Protein AF-A0A2K9K3Z4-F1 (afdb_monomer_lite)

Secondary structure (DSSP, 8-state):
---HHHHHHHHHHHHHHHHHHH-TTTHHHHHH--THHHHHHHHHHHHHHHHHHHHHHHHHHHH-SSS-TTHHHHHHHHHHH-TT----HHHHHHHHHHHHHHHHHHHHHHHHHHHHHHHH---HHHHHHHHHHHHTTSTTSPTTHHHHHHHHHHT--EEEEETTSEEEEEEEEEE-SSTTEEEEEEEEEEEE-TTT--EEEEEE-HHHHHHHHHHHHHHHHHHHHHHHHHTTT-TTSSTTTTTTS-----GGGGPEEEEGGGEEEEEE--STTHHHHHTT---HHHHHHHHHHHHHHHHHHHTT--

Structure (mmCIF, N/CA/C/O backbone):
data_AF-A0A2K9K3Z4-F1
#
_entry.id   AF-A0A2K9K3Z4-F1
#
loop_
_atom_site.group_PDB
_atom_site.id
_atom_site.type_symbol
_atom_site.label_atom_id
_atom_site.label_alt_id
_atom_site.label_comp_id
_atom_site.label_asym_id
_atom_site.label_entity_id
_atom_site.label_seq_id
_atom_site.pdbx_PDB_ins_code
_atom_site.Cartn_x
_atom_site.Cartn_y
_atom_site.Cartn_z
_atom_site.occupancy
_atom_site.B_iso_or_equiv
_atom_site.auth_seq_id
_atom_site.auth_comp_id
_atom_site.auth_asym_id
_atom_site.auth_atom_id
_atom_site.pdbx_PDB_model_num
ATOM 1 N N . MET A 1 1 ? 8.196 27.787 -26.679 1.00 73.56 1 MET A N 1
ATOM 2 C CA . MET A 1 1 ? 9.176 26.779 -27.145 1.00 73.56 1 MET A CA 1
ATOM 3 C C . MET A 1 1 ? 9.538 25.880 -25.976 1.00 73.56 1 MET A C 1
ATOM 5 O O . MET A 1 1 ? 10.090 26.376 -25.000 1.00 73.56 1 MET A O 1
ATOM 9 N N . ILE A 1 2 ? 9.187 24.595 -26.032 1.00 76.81 2 ILE A N 1
ATOM 10 C CA . ILE A 1 2 ? 9.607 23.622 -25.013 1.00 76.81 2 ILE A CA 1
ATOM 11 C C . ILE A 1 2 ? 11.101 23.362 -25.229 1.00 76.81 2 ILE A C 1
ATOM 13 O O . ILE A 1 2 ? 11.516 23.047 -26.343 1.00 76.81 2 ILE A O 1
ATOM 17 N N . LYS A 1 3 ? 11.925 23.548 -24.192 1.00 86.50 3 LYS A N 1
ATOM 18 C CA . LYS A 1 3 ? 13.362 23.262 -24.289 1.00 86.50 3 LYS A CA 1
ATOM 19 C C . LYS A 1 3 ? 13.564 21.741 -24.396 1.00 86.50 3 LYS A C 1
ATOM 21 O O . LYS A 1 3 ? 12.943 21.023 -23.613 1.00 86.50 3 LYS A O 1
ATOM 26 N N . PRO A 1 4 ? 14.451 21.238 -25.275 1.00 82.56 4 PRO A N 1
ATOM 27 C CA . PRO A 1 4 ? 14.721 19.799 -25.409 1.00 82.56 4 PRO A CA 1
ATOM 28 C C . PRO A 1 4 ? 15.103 19.114 -24.088 1.00 82.56 4 PRO A C 1
ATOM 30 O O . PRO A 1 4 ? 14.777 17.954 -23.862 1.00 82.56 4 PRO A O 1
ATOM 33 N N . THR A 1 5 ? 15.729 19.859 -23.175 1.00 88.25 5 THR A N 1
ATOM 34 C CA . THR A 1 5 ? 16.073 19.387 -21.830 1.00 88.25 5 THR A CA 1
ATOM 35 C C . THR A 1 5 ? 14.850 19.010 -20.994 1.00 88.25 5 THR A C 1
ATOM 37 O O . THR A 1 5 ? 14.914 18.054 -20.232 1.00 88.25 5 THR A O 1
ATOM 40 N N . ILE A 1 6 ? 13.721 19.707 -21.160 1.00 91.12 6 ILE A N 1
ATOM 41 C CA . ILE A 1 6 ? 12.476 19.414 -20.434 1.00 91.12 6 ILE A CA 1
ATOM 42 C C . ILE A 1 6 ? 11.909 18.064 -20.883 1.00 91.12 6 ILE A C 1
ATOM 44 O O . ILE A 1 6 ? 11.468 17.281 -20.047 1.00 91.12 6 ILE A O 1
ATOM 48 N N . LEU A 1 7 ? 11.969 17.764 -22.185 1.00 89.94 7 LEU A N 1
ATOM 49 C CA . LEU A 1 7 ? 11.515 16.479 -22.725 1.00 89.94 7 LEU A CA 1
A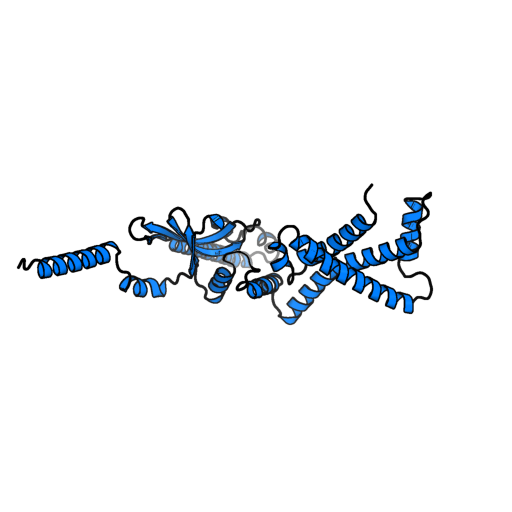TOM 50 C C . LEU A 1 7 ? 12.374 15.318 -22.219 1.00 89.94 7 LEU A C 1
ATOM 52 O O . LEU A 1 7 ? 11.833 14.275 -21.865 1.00 89.94 7 LEU A O 1
ATOM 56 N N . LEU A 1 8 ? 13.694 15.513 -22.129 1.00 91.19 8 LEU A N 1
ATOM 57 C CA . LEU A 1 8 ? 14.599 14.514 -21.560 1.00 91.19 8 LEU A CA 1
ATOM 58 C C . LEU A 1 8 ? 14.267 14.236 -20.090 1.00 91.19 8 LEU A C 1
ATOM 60 O O . LEU A 1 8 ? 14.134 13.081 -19.702 1.00 91.19 8 LEU A O 1
ATOM 64 N N . VAL A 1 9 ? 14.107 15.287 -19.281 1.00 94.19 9 VAL A N 1
ATOM 65 C CA . VAL A 1 9 ? 13.753 15.140 -17.863 1.00 94.19 9 VAL A CA 1
ATOM 66 C C . VAL A 1 9 ? 12.417 14.411 -17.722 1.00 94.19 9 VAL A C 1
ATOM 68 O O . VAL A 1 9 ? 12.323 13.466 -16.949 1.00 94.19 9 VAL A O 1
ATOM 71 N N . LEU A 1 10 ? 11.408 14.787 -18.514 1.00 94.69 10 LEU A N 1
ATOM 72 C CA . LEU A 1 10 ? 10.103 14.128 -18.504 1.00 94.69 10 LEU A CA 1
ATOM 73 C C . LEU A 1 10 ? 10.211 12.638 -18.855 1.00 94.69 10 LEU A C 1
ATOM 75 O O . LEU A 1 10 ? 9.617 11.810 -18.172 1.00 94.69 10 LEU A O 1
ATOM 79 N N . LEU A 1 11 ? 10.989 12.291 -19.882 1.00 95.56 11 LEU A N 1
ATOM 80 C CA . LEU A 1 11 ? 11.218 10.910 -20.305 1.00 95.56 11 LEU A CA 1
ATOM 81 C C . LEU A 1 11 ? 11.854 10.072 -19.189 1.00 95.56 11 LEU A C 1
ATOM 83 O O . LEU A 1 11 ? 11.364 8.986 -18.880 1.00 95.56 11 LEU A O 1
ATOM 87 N N . VAL A 1 12 ? 12.904 10.597 -18.551 1.00 97.06 12 VAL A N 1
ATOM 88 C CA . VAL A 1 12 ? 13.566 9.955 -17.405 1.00 97.06 12 VAL A CA 1
ATOM 89 C C . VAL A 1 12 ? 12.562 9.736 -16.272 1.00 97.06 12 VAL A C 1
ATOM 91 O O . VAL A 1 12 ? 12.449 8.626 -15.751 1.00 97.06 12 VAL A O 1
ATOM 94 N N . THR A 1 13 ? 11.780 10.760 -15.932 1.00 96.75 13 THR A N 1
ATOM 95 C CA . THR A 1 13 ? 10.757 10.671 -14.887 1.00 96.75 13 THR A CA 1
ATOM 96 C C . THR A 1 13 ? 9.686 9.632 -15.222 1.00 96.75 13 THR A C 1
ATOM 98 O O . THR A 1 13 ? 9.326 8.856 -14.344 1.00 96.75 13 THR A O 1
ATOM 101 N N . ILE A 1 14 ? 9.204 9.549 -16.468 1.00 96.81 14 ILE A N 1
ATOM 102 C CA . ILE A 1 14 ? 8.209 8.542 -16.884 1.00 96.81 14 ILE A CA 1
ATOM 103 C C . ILE A 1 14 ? 8.761 7.125 -16.696 1.00 96.81 14 ILE A C 1
ATOM 105 O O . ILE A 1 14 ? 8.079 6.271 -16.129 1.00 96.81 14 ILE A O 1
ATOM 109 N N . ILE A 1 15 ? 10.002 6.873 -17.124 1.00 97.81 15 ILE A N 1
ATOM 110 C CA . ILE A 1 15 ? 10.638 5.554 -16.997 1.00 97.81 15 ILE A CA 1
ATOM 111 C C . ILE A 1 15 ? 10.707 5.127 -15.527 1.00 97.81 15 ILE A C 1
ATOM 113 O O . ILE A 1 15 ? 10.324 4.003 -15.191 1.00 97.81 15 ILE A O 1
ATOM 117 N N . GLY A 1 16 ? 11.157 6.020 -14.644 1.00 97.25 16 GLY A N 1
ATOM 118 C CA . GLY A 1 16 ? 11.234 5.719 -13.218 1.00 97.25 16 GLY A CA 1
ATOM 119 C C . GLY A 1 16 ? 9.869 5.636 -12.538 1.00 97.25 16 GLY A C 1
ATOM 120 O O . GLY A 1 16 ? 9.681 4.774 -11.686 1.00 97.25 16 GLY A O 1
ATOM 121 N N . TYR A 1 17 ? 8.891 6.443 -12.955 1.00 96.50 17 TYR A N 1
ATOM 122 C CA . TYR A 1 17 ? 7.510 6.359 -12.471 1.00 96.50 17 TYR A CA 1
ATOM 123 C C . TYR A 1 17 ? 6.916 4.968 -12.736 1.00 96.50 17 TYR A C 1
ATOM 125 O O . TYR A 1 17 ? 6.372 4.341 -11.825 1.00 96.50 17 TYR A O 1
ATOM 133 N N . VAL A 1 18 ? 7.082 4.447 -13.961 1.00 96.31 18 VAL A N 1
ATOM 134 C CA . VAL A 1 18 ? 6.622 3.099 -14.347 1.00 96.31 18 VAL A CA 1
ATOM 135 C C . VAL A 1 18 ? 7.253 2.022 -13.463 1.00 96.31 18 VAL A C 1
ATOM 137 O O . VAL A 1 18 ? 6.560 1.092 -13.048 1.00 96.31 18 VAL A O 1
ATOM 140 N N . PHE A 1 19 ? 8.538 2.152 -13.129 1.00 97.00 19 PHE A N 1
ATOM 141 C CA . PHE A 1 19 ? 9.191 1.237 -12.195 1.00 97.00 19 PHE A CA 1
ATOM 142 C C . PHE A 1 19 ? 8.616 1.352 -10.778 1.00 97.00 19 PHE A C 1
ATOM 144 O O . PHE A 1 19 ? 8.236 0.341 -10.185 1.00 97.00 19 PHE A O 1
ATOM 151 N N . CYS A 1 20 ? 8.537 2.571 -10.239 1.00 94.25 20 CYS A N 1
ATOM 152 C CA . CYS A 1 20 ? 8.118 2.830 -8.863 1.00 94.25 20 CYS A CA 1
ATOM 153 C C . CYS A 1 20 ? 6.699 2.339 -8.571 1.00 94.25 20 CYS A C 1
ATOM 155 O O . CYS A 1 20 ? 6.462 1.761 -7.514 1.00 94.25 20 CYS A O 1
ATOM 157 N N . ILE A 1 21 ? 5.764 2.513 -9.507 1.00 91.00 21 ILE A N 1
ATOM 158 C CA . ILE A 1 21 ? 4.384 2.056 -9.309 1.00 91.00 21 ILE A CA 1
ATOM 159 C C . ILE A 1 21 ? 4.256 0.527 -9.390 1.00 91.00 21 ILE A C 1
ATOM 161 O O . ILE A 1 21 ? 3.378 -0.050 -8.755 1.00 91.00 21 ILE A O 1
ATOM 165 N N . ARG A 1 22 ? 5.135 -0.154 -10.135 1.00 90.75 22 ARG A N 1
ATOM 166 C CA . ARG A 1 22 ? 5.055 -1.608 -10.366 1.00 90.75 22 ARG A CA 1
ATOM 167 C C . ARG A 1 22 ? 5.868 -2.440 -9.390 1.00 90.75 22 ARG A C 1
ATOM 169 O O . ARG A 1 22 ? 5.519 -3.591 -9.126 1.00 90.75 22 ARG A O 1
ATOM 176 N N . CYS A 1 23 ? 6.978 -1.905 -8.899 1.00 91.31 23 CYS A N 1
ATOM 177 C CA . CYS A 1 23 ? 7.868 -2.627 -8.007 1.00 91.31 23 CYS A CA 1
ATOM 178 C C . CYS A 1 23 ? 7.296 -2.648 -6.587 1.00 91.31 23 CYS A C 1
ATOM 180 O O . CYS A 1 23 ? 7.144 -1.613 -5.949 1.00 91.31 23 CYS A O 1
ATOM 182 N N . HIS A 1 24 ? 7.026 -3.847 -6.067 1.00 87.06 24 HIS A N 1
ATOM 183 C CA . HIS A 1 24 ? 6.449 -4.055 -4.733 1.00 87.06 24 HIS A CA 1
ATOM 184 C C . HIS A 1 24 ? 7.270 -3.458 -3.579 1.00 87.06 24 HIS A C 1
ATOM 186 O O . HIS A 1 24 ? 6.714 -3.187 -2.523 1.00 87.06 24 HIS A O 1
ATOM 192 N N . LEU A 1 25 ? 8.576 -3.250 -3.766 1.00 87.81 25 LEU A N 1
ATOM 193 C CA . LEU A 1 25 ? 9.459 -2.695 -2.736 1.00 87.81 25 LEU A CA 1
ATOM 194 C C . LEU A 1 25 ? 9.381 -1.168 -2.653 1.00 87.81 25 LEU A C 1
ATOM 196 O O . LEU A 1 25 ? 9.521 -0.599 -1.573 1.00 87.81 25 LEU A O 1
ATOM 200 N N . THR A 1 26 ? 9.202 -0.501 -3.792 1.00 88.62 26 THR A N 1
ATOM 201 C CA . THR A 1 26 ? 9.190 0.966 -3.874 1.00 88.62 26 THR A CA 1
ATOM 202 C C . THR A 1 26 ? 7.777 1.527 -3.876 1.00 88.62 26 THR A C 1
ATOM 204 O O . THR A 1 26 ? 7.581 2.627 -3.365 1.00 88.62 26 THR A O 1
ATOM 207 N N . ASN A 1 27 ? 6.796 0.763 -4.365 1.00 87.50 27 ASN A N 1
ATOM 208 C CA . ASN A 1 27 ? 5.391 1.151 -4.427 1.00 87.50 27 ASN A CA 1
ATOM 209 C C . ASN A 1 27 ? 4.843 1.679 -3.085 1.00 87.50 27 ASN A C 1
ATOM 211 O O . ASN A 1 27 ? 4.283 2.773 -3.106 1.00 87.50 27 ASN A O 1
ATOM 215 N N . PRO A 1 28 ? 5.063 1.022 -1.925 1.00 81.81 28 PRO A N 1
ATOM 216 C CA . PRO A 1 28 ? 4.492 1.491 -0.663 1.00 81.81 28 PRO A CA 1
ATOM 217 C C . PRO A 1 28 ? 4.920 2.921 -0.301 1.00 81.81 28 PRO A C 1
ATOM 219 O O . PRO A 1 28 ? 4.086 3.770 0.001 1.00 81.81 28 PRO A O 1
ATOM 222 N N . LYS A 1 29 ? 6.220 3.224 -0.431 1.00 83.81 29 LYS A N 1
ATOM 223 C CA . LYS A 1 29 ? 6.757 4.574 -0.192 1.00 83.81 29 LYS A CA 1
ATOM 224 C C . LYS A 1 29 ? 6.348 5.561 -1.284 1.00 83.81 29 LYS A C 1
ATOM 226 O O . LYS A 1 29 ? 6.172 6.748 -1.027 1.00 83.81 29 LYS A O 1
ATOM 231 N N . PHE A 1 30 ? 6.229 5.080 -2.519 1.00 86.69 30 PHE A N 1
ATOM 232 C CA . PHE A 1 30 ? 5.897 5.907 -3.669 1.00 86.69 30 PHE A CA 1
ATOM 233 C C . PHE A 1 30 ? 4.448 6.399 -3.634 1.00 86.69 30 PHE A C 1
ATOM 235 O O . PHE A 1 30 ? 4.213 7.575 -3.894 1.00 86.69 30 PHE A O 1
ATOM 242 N N . CYS A 1 31 ? 3.501 5.543 -3.244 1.00 80.75 31 CYS A N 1
ATOM 243 C CA . CYS A 1 31 ? 2.082 5.889 -3.132 1.00 80.75 31 CYS A CA 1
ATOM 244 C C . CYS A 1 31 ? 1.800 6.968 -2.075 1.00 80.75 31 CYS A C 1
ATOM 246 O O . CYS A 1 31 ? 0.842 7.714 -2.234 1.00 80.75 31 CYS A O 1
ATOM 248 N N . LYS A 1 32 ? 2.631 7.066 -1.026 1.00 78.94 32 LYS A N 1
ATOM 249 C CA . LYS A 1 32 ? 2.540 8.123 -0.004 1.00 78.94 32 LYS A CA 1
ATOM 250 C C . LYS A 1 32 ? 3.229 9.428 -0.418 1.00 78.94 32 LYS A C 1
ATOM 252 O O . LYS A 1 32 ? 2.984 10.475 0.167 1.00 78.94 32 LYS A O 1
ATOM 257 N N . SER A 1 33 ? 4.154 9.376 -1.376 1.00 85.12 33 SER A N 1
ATOM 258 C CA . SER A 1 33 ? 4.919 10.565 -1.752 1.00 85.12 33 SER A CA 1
ATOM 259 C C . SER A 1 33 ? 4.047 11.578 -2.492 1.00 85.12 33 SER A C 1
ATOM 261 O O . SER A 1 33 ? 3.361 11.211 -3.444 1.00 85.12 33 SER A O 1
ATOM 263 N N . ASP A 1 34 ? 4.154 12.851 -2.105 1.00 84.50 34 ASP A N 1
ATOM 264 C CA . ASP A 1 34 ? 3.387 13.940 -2.706 1.00 84.50 34 ASP A CA 1
ATOM 265 C C . ASP A 1 34 ? 4.240 14.858 -3.592 1.00 84.50 34 ASP A C 1
ATOM 267 O O . ASP A 1 34 ? 5.386 15.214 -3.279 1.00 84.50 34 ASP A O 1
ATOM 271 N N . GLY A 1 35 ? 3.636 15.288 -4.705 1.00 87.12 35 GLY A N 1
ATOM 272 C CA . GLY A 1 35 ? 4.124 16.355 -5.577 1.00 87.12 35 GLY A CA 1
ATOM 273 C C . GLY A 1 35 ? 5.586 16.199 -6.006 1.00 87.12 35 GLY A C 1
ATOM 274 O O . GLY A 1 35 ? 5.937 15.359 -6.839 1.00 87.12 35 GLY A O 1
ATOM 275 N N . TYR A 1 36 ? 6.451 17.061 -5.463 1.00 89.62 36 TYR A N 1
ATOM 276 C CA . TYR A 1 36 ? 7.867 17.123 -5.834 1.00 89.62 36 TYR A CA 1
ATOM 277 C C . TYR A 1 36 ? 8.660 15.881 -5.405 1.00 89.62 36 TYR A C 1
ATOM 279 O O . TYR A 1 36 ? 9.565 15.461 -6.128 1.00 89.62 36 TYR A O 1
ATOM 287 N N . HIS A 1 37 ? 8.312 15.249 -4.280 1.00 90.25 37 HIS A N 1
ATOM 288 C CA . HIS A 1 37 ? 9.003 14.040 -3.822 1.00 90.25 37 HIS A CA 1
ATOM 289 C C . HIS A 1 37 ? 8.762 12.864 -4.772 1.00 90.25 37 HIS A C 1
ATOM 291 O O . HIS A 1 37 ? 9.705 12.154 -5.124 1.00 90.25 37 HIS A O 1
ATOM 297 N N . THR A 1 38 ? 7.530 12.706 -5.261 1.00 92.38 38 THR A N 1
ATOM 298 C CA . THR A 1 38 ? 7.162 11.707 -6.276 1.00 92.38 38 THR A CA 1
ATOM 299 C C . THR A 1 38 ? 7.954 11.918 -7.562 1.00 92.38 38 THR A C 1
ATOM 301 O O . THR A 1 38 ? 8.504 10.971 -8.134 1.00 92.38 38 THR A O 1
ATOM 304 N N . PHE A 1 39 ? 8.051 13.177 -8.000 1.00 94.69 39 PHE A N 1
ATOM 305 C CA . PHE A 1 39 ? 8.794 13.560 -9.194 1.00 94.69 39 PHE A CA 1
ATOM 306 C C . PHE A 1 39 ? 10.291 13.260 -9.057 1.00 94.69 39 PHE A C 1
ATOM 308 O O . PHE A 1 39 ? 10.864 12.618 -9.937 1.00 94.69 39 PHE A O 1
ATOM 315 N N . LEU A 1 40 ? 10.917 13.660 -7.945 1.00 94.94 40 LEU A N 1
ATOM 316 C CA . LEU A 1 40 ? 12.333 13.394 -7.688 1.00 94.94 40 LEU A CA 1
ATOM 317 C C . LEU A 1 40 ? 12.640 11.903 -7.578 1.00 94.94 40 LEU A C 1
ATOM 319 O O . LEU A 1 40 ? 13.588 11.434 -8.202 1.00 94.94 40 LEU A O 1
ATOM 323 N N . ASN A 1 41 ? 11.840 11.147 -6.824 1.00 94.31 41 ASN A N 1
ATOM 324 C CA . ASN A 1 41 ? 12.040 9.707 -6.680 1.00 94.31 41 ASN A CA 1
ATOM 325 C C . ASN A 1 41 ? 11.928 9.000 -8.036 1.00 94.31 41 ASN A C 1
ATOM 327 O O . ASN A 1 41 ? 12.764 8.160 -8.367 1.00 94.31 41 ASN A O 1
ATOM 331 N N . SER A 1 42 ? 10.944 9.386 -8.853 1.00 96.75 42 SER A N 1
ATOM 332 C CA . SER A 1 42 ? 10.813 8.887 -10.225 1.00 96.75 42 SER A CA 1
ATOM 333 C C . SER A 1 42 ? 12.031 9.253 -11.074 1.00 96.75 42 SER A C 1
ATOM 335 O O . SER A 1 42 ? 12.564 8.403 -11.778 1.00 96.75 42 SER A O 1
ATOM 337 N N . ALA A 1 43 ? 12.529 10.488 -10.985 1.00 96.69 43 ALA A N 1
ATOM 338 C CA . ALA A 1 43 ? 13.707 10.915 -11.735 1.00 96.69 43 ALA A CA 1
ATOM 339 C C . ALA A 1 43 ? 14.976 10.142 -11.330 1.00 96.69 43 ALA A C 1
ATOM 341 O O . ALA A 1 43 ? 15.746 9.747 -12.204 1.00 96.69 43 ALA A O 1
ATOM 342 N N . VAL A 1 44 ? 15.177 9.871 -10.034 1.00 96.94 44 VAL A N 1
ATOM 343 C CA . VAL A 1 44 ? 16.319 9.085 -9.531 1.00 96.94 44 VAL A CA 1
ATOM 344 C C . VAL A 1 44 ? 16.287 7.665 -10.089 1.00 96.94 44 VAL A C 1
ATOM 346 O O . VAL A 1 44 ? 17.273 7.217 -10.675 1.00 96.94 44 VAL A O 1
ATOM 349 N N . TRP A 1 45 ? 15.154 6.966 -9.971 1.00 97.38 45 TRP A N 1
ATOM 350 C CA . TRP A 1 45 ? 15.025 5.616 -10.524 1.00 97.38 45 TRP A CA 1
ATOM 351 C C . TRP A 1 45 ? 15.162 5.612 -12.046 1.00 97.38 45 TRP A C 1
ATOM 353 O O . TRP A 1 45 ? 15.886 4.784 -12.591 1.00 97.38 45 TRP A O 1
ATOM 363 N N . GLY A 1 46 ? 14.549 6.575 -12.735 1.00 97.50 46 GLY A N 1
ATOM 364 C CA . GLY A 1 46 ? 14.692 6.740 -14.178 1.00 97.50 46 GLY A CA 1
ATOM 365 C C . GLY A 1 46 ? 16.146 6.924 -14.611 1.00 97.50 46 GLY A C 1
ATOM 366 O O . GLY A 1 46 ? 16.587 6.294 -15.570 1.00 97.50 46 GLY A O 1
ATOM 367 N N . ALA A 1 47 ? 16.913 7.739 -13.883 1.00 97.56 47 ALA A N 1
ATOM 368 C CA . ALA A 1 47 ? 18.329 7.956 -14.158 1.00 97.56 47 ALA A CA 1
ATOM 369 C C . ALA A 1 47 ? 19.144 6.668 -13.975 1.00 97.56 47 ALA A C 1
ATOM 371 O O . ALA A 1 47 ? 19.976 6.353 -14.825 1.00 97.56 47 ALA A O 1
ATOM 372 N N . ILE A 1 48 ? 18.859 5.887 -12.925 1.00 97.75 48 ILE A N 1
ATOM 373 C CA . ILE A 1 48 ? 19.472 4.568 -12.715 1.00 97.75 48 ILE A CA 1
ATOM 374 C C . ILE A 1 48 ? 19.197 3.660 -13.920 1.00 97.75 48 ILE A C 1
ATOM 376 O O . ILE A 1 48 ? 20.138 3.102 -14.479 1.00 97.75 48 ILE A O 1
ATOM 380 N N . PHE A 1 49 ? 17.947 3.572 -14.385 1.00 97.62 49 PHE A N 1
ATOM 381 C CA . PHE A 1 49 ? 17.597 2.761 -15.557 1.00 97.62 49 PHE A CA 1
ATOM 382 C C . PHE A 1 49 ? 18.281 3.228 -16.844 1.00 97.62 49 PHE A C 1
ATOM 384 O O . PHE A 1 49 ? 18.736 2.390 -17.619 1.00 97.62 49 PHE A O 1
ATOM 391 N N . MET A 1 50 ? 18.399 4.537 -17.071 1.00 97.12 50 MET A N 1
ATOM 392 C CA . MET A 1 50 ? 19.116 5.083 -18.230 1.00 97.12 50 MET A CA 1
ATOM 393 C C . MET A 1 50 ? 20.606 4.726 -18.197 1.00 97.12 50 MET A C 1
ATOM 395 O O . MET A 1 50 ? 21.175 4.345 -19.222 1.00 97.12 50 MET A O 1
ATOM 399 N N . ILE A 1 51 ? 21.238 4.801 -17.022 1.00 96.88 51 ILE A N 1
ATOM 400 C CA . ILE A 1 51 ? 22.638 4.399 -16.833 1.00 96.88 51 ILE A CA 1
ATOM 401 C C . ILE A 1 51 ? 22.786 2.892 -17.070 1.00 96.88 51 ILE A C 1
ATOM 403 O O . ILE A 1 51 ? 23.645 2.480 -17.848 1.00 96.88 51 ILE A O 1
ATOM 407 N N . SER A 1 52 ? 21.923 2.064 -16.475 1.00 96.62 52 SER A N 1
ATOM 408 C CA . SER A 1 52 ? 21.939 0.611 -16.678 1.00 96.62 52 SER A CA 1
ATOM 409 C C . SER A 1 52 ? 21.726 0.227 -18.144 1.00 96.62 52 SER A C 1
ATOM 411 O O . SER A 1 52 ? 22.464 -0.606 -18.662 1.00 96.62 52 SER A O 1
ATOM 413 N N . ALA A 1 53 ? 20.779 0.862 -18.837 1.00 95.62 53 ALA A N 1
ATOM 414 C CA . ALA A 1 53 ? 20.540 0.647 -20.263 1.00 95.62 53 ALA A CA 1
ATOM 415 C C . ALA A 1 53 ? 21.756 1.045 -21.111 1.00 95.62 53 ALA A C 1
ATOM 417 O O . ALA A 1 53 ? 22.120 0.317 -22.030 1.00 95.62 53 ALA A O 1
ATOM 418 N N . THR A 1 54 ? 22.423 2.153 -20.771 1.00 93.50 54 THR A N 1
ATOM 419 C CA . THR A 1 54 ? 23.660 2.586 -21.442 1.00 93.50 54 THR A CA 1
ATOM 420 C C . THR A 1 54 ? 24.767 1.546 -21.281 1.00 93.50 54 THR A C 1
ATOM 422 O O . THR A 1 54 ? 25.418 1.195 -22.259 1.00 93.50 54 THR A O 1
ATOM 425 N N . ILE A 1 55 ? 24.950 1.011 -20.071 1.00 93.94 55 ILE A N 1
ATOM 426 C CA . ILE A 1 55 ? 25.942 -0.036 -19.791 1.00 93.94 55 ILE A CA 1
ATOM 427 C C . ILE A 1 55 ? 25.619 -1.311 -20.580 1.00 93.94 55 ILE A C 1
ATOM 429 O O . ILE A 1 55 ? 26.504 -1.874 -21.217 1.00 93.94 55 ILE A O 1
ATOM 433 N N . ILE A 1 56 ? 24.356 -1.748 -20.580 1.00 92.25 56 ILE A N 1
ATOM 434 C CA . ILE A 1 56 ? 23.913 -2.941 -21.317 1.00 92.25 56 ILE A CA 1
ATOM 435 C C . ILE A 1 56 ? 24.176 -2.779 -22.815 1.00 92.25 56 ILE A C 1
ATOM 437 O O . ILE A 1 56 ? 24.757 -3.668 -23.428 1.00 92.25 56 ILE A O 1
ATOM 441 N N . LEU A 1 57 ? 23.786 -1.644 -23.397 1.00 89.88 57 LEU A N 1
ATOM 442 C CA . LEU A 1 57 ? 24.007 -1.371 -24.816 1.00 89.88 57 LEU A CA 1
ATOM 443 C C . LEU A 1 57 ? 25.493 -1.273 -25.156 1.00 89.88 57 LEU A C 1
ATOM 445 O O . LEU A 1 57 ? 25.913 -1.861 -26.143 1.00 89.88 57 LEU A O 1
ATOM 449 N N . TYR A 1 58 ? 26.295 -0.625 -24.310 1.00 88.44 58 TYR A N 1
ATOM 450 C CA . TYR A 1 58 ? 27.745 -0.572 -24.482 1.00 88.44 58 TYR A CA 1
ATOM 451 C C . TYR A 1 58 ? 28.361 -1.976 -24.528 1.00 88.44 58 TYR A C 1
ATOM 453 O O . TYR A 1 58 ? 29.143 -2.277 -25.427 1.00 88.44 58 TYR A O 1
ATOM 461 N N . PHE A 1 59 ? 27.968 -2.864 -23.608 1.00 87.44 59 PHE A N 1
ATOM 462 C CA . PHE A 1 59 ? 28.440 -4.248 -23.624 1.00 87.44 59 PHE A CA 1
ATOM 463 C C . PHE A 1 59 ? 27.959 -5.018 -24.854 1.00 87.44 59 PHE A C 1
ATOM 465 O O . PHE A 1 59 ? 28.746 -5.766 -25.425 1.00 87.44 59 PHE A O 1
ATOM 472 N N . LEU A 1 60 ? 26.708 -4.842 -25.285 1.00 84.44 60 LEU A N 1
ATOM 473 C CA . LEU A 1 60 ? 26.187 -5.491 -26.494 1.00 84.44 60 LEU A CA 1
ATOM 474 C C . LEU A 1 60 ? 26.919 -5.020 -27.760 1.00 84.44 60 LEU A C 1
ATOM 476 O O . LEU A 1 60 ? 27.253 -5.843 -28.612 1.00 84.44 60 LEU A O 1
ATOM 480 N N . ASP A 1 61 ? 27.237 -3.730 -27.849 1.00 78.81 61 ASP A N 1
ATOM 481 C CA . ASP A 1 61 ? 27.983 -3.144 -28.964 1.00 78.81 61 ASP A CA 1
ATOM 482 C C . ASP A 1 61 ? 29.451 -3.600 -28.974 1.00 78.81 61 ASP A C 1
ATOM 484 O O . ASP A 1 61 ? 30.019 -3.807 -30.044 1.00 78.81 61 ASP A O 1
ATOM 488 N N . CYS A 1 62 ? 30.062 -3.873 -27.812 1.00 66.62 62 CYS A N 1
ATOM 489 C CA . CYS A 1 62 ? 31.381 -4.521 -27.760 1.00 66.62 62 CYS A CA 1
ATOM 490 C C . CYS A 1 62 ? 31.398 -5.900 -28.446 1.00 66.62 62 CYS A C 1
ATOM 492 O O . CYS A 1 62 ? 32.455 -6.331 -28.906 1.00 66.62 62 CYS A O 1
ATOM 494 N N . PHE A 1 63 ? 30.252 -6.584 -28.538 1.00 60.34 63 PHE A N 1
ATOM 495 C CA . PHE A 1 63 ? 30.119 -7.855 -29.257 1.00 60.34 63 PHE A CA 1
ATOM 496 C C . PHE A 1 63 ? 29.644 -7.691 -30.713 1.00 60.34 63 PHE A C 1
ATOM 498 O O . PHE A 1 63 ? 29.814 -8.618 -31.507 1.00 60.34 63 PHE A O 1
ATOM 505 N N . GLN A 1 64 ? 29.086 -6.535 -31.099 1.00 59.97 64 GLN A N 1
ATOM 506 C CA . GLN A 1 64 ? 28.584 -6.257 -32.452 1.00 59.97 64 GLN A CA 1
ATOM 507 C C . GLN A 1 64 ? 29.264 -5.028 -33.070 1.00 59.97 64 GLN A C 1
ATOM 509 O O . GLN A 1 64 ? 28.910 -3.883 -32.817 1.00 59.97 64 GLN A O 1
ATOM 514 N N . ASN A 1 65 ? 30.209 -5.283 -33.977 1.00 56.38 65 ASN A N 1
ATOM 515 C CA . ASN A 1 65 ? 31.116 -4.290 -34.565 1.00 56.38 65 ASN A CA 1
ATOM 516 C C . ASN A 1 65 ? 30.481 -3.190 -35.447 1.00 56.38 65 ASN A C 1
ATOM 518 O O . ASN A 1 65 ? 31.224 -2.405 -36.036 1.00 56.38 65 ASN A O 1
ATOM 522 N N . GLN A 1 66 ? 29.154 -3.108 -35.597 1.00 55.47 66 GLN A N 1
ATOM 523 C CA . GLN A 1 66 ? 28.516 -2.091 -36.442 1.00 55.47 66 GLN A CA 1
ATOM 524 C C . GLN A 1 66 ? 27.154 -1.652 -35.891 1.00 55.47 66 GLN A C 1
ATOM 526 O O . GLN A 1 66 ? 26.182 -2.396 -35.923 1.00 55.47 66 GLN A O 1
ATOM 531 N N . GLY A 1 67 ? 27.086 -0.401 -35.431 1.00 61.47 67 GLY A N 1
ATOM 532 C CA . GLY A 1 67 ? 25.849 0.376 -35.343 1.00 61.47 67 GLY A CA 1
ATOM 533 C C . GLY A 1 67 ? 24.901 0.074 -34.187 1.00 61.47 67 GLY A C 1
ATOM 534 O O . GLY A 1 67 ? 24.032 0.898 -33.956 1.00 61.47 67 GLY A O 1
ATOM 535 N N . GLY A 1 68 ? 25.066 -1.011 -33.439 1.00 64.44 68 GLY A N 1
ATOM 536 C CA . GLY A 1 68 ? 24.173 -1.393 -32.346 1.00 64.44 68 GLY A CA 1
ATOM 537 C C . GLY A 1 68 ? 22.837 -1.976 -32.813 1.00 64.44 68 GLY A C 1
ATOM 538 O O . GLY A 1 68 ? 22.284 -1.611 -33.853 1.00 64.44 68 GLY A O 1
ATOM 539 N N . LEU A 1 69 ? 22.320 -2.927 -32.031 1.00 69.50 69 LEU A N 1
ATOM 540 C CA . LEU A 1 69 ? 21.289 -3.885 -32.458 1.00 69.50 69 LEU A CA 1
ATOM 541 C C . LEU A 1 69 ? 19.978 -3.246 -32.959 1.00 69.50 69 LEU A C 1
ATOM 543 O O . LEU A 1 69 ? 19.314 -3.806 -33.829 1.00 69.50 69 LEU A O 1
ATOM 547 N N . LEU A 1 70 ? 19.597 -2.074 -32.439 1.00 77.94 70 LEU A N 1
ATOM 548 C CA . LEU A 1 70 ? 18.311 -1.424 -32.737 1.00 77.94 70 LEU A CA 1
ATOM 549 C C . LEU A 1 70 ? 18.422 -0.189 -33.641 1.00 77.94 70 LEU A C 1
ATOM 551 O O . LEU A 1 70 ? 17.405 0.293 -34.145 1.00 77.94 70 LEU A O 1
ATOM 555 N N . THR A 1 71 ? 19.630 0.312 -33.893 1.00 83.12 71 THR A N 1
ATOM 556 C CA . THR A 1 71 ? 19.855 1.577 -34.610 1.00 83.12 71 THR A CA 1
ATOM 557 C C . THR A 1 71 ? 19.301 1.551 -36.026 1.00 83.12 71 THR A C 1
ATOM 559 O O . THR A 1 71 ? 18.665 2.514 -36.453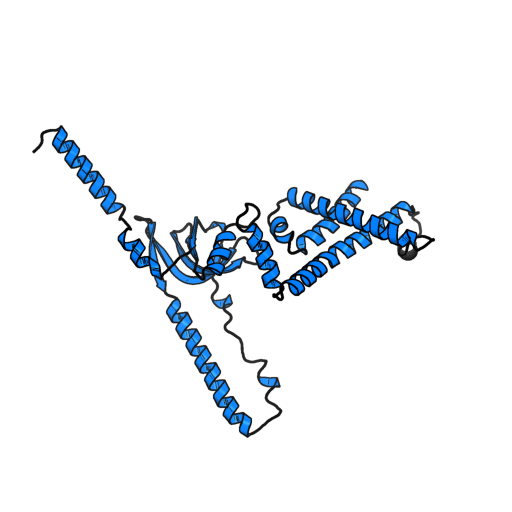 1.00 83.12 71 THR A O 1
ATOM 562 N N . HIS A 1 72 ? 19.490 0.448 -36.757 1.00 82.44 72 HIS A N 1
ATOM 563 C CA . HIS A 1 72 ? 18.966 0.312 -38.117 1.00 82.44 72 HIS A CA 1
ATOM 564 C C . HIS A 1 72 ? 17.434 0.347 -38.153 1.00 82.44 72 HIS A C 1
ATOM 566 O O . HIS A 1 72 ? 16.863 1.023 -39.006 1.00 82.44 72 HIS A O 1
ATOM 572 N N . GLY A 1 73 ? 16.765 -0.322 -37.209 1.00 83.31 73 GLY A N 1
ATOM 573 C CA . GLY A 1 73 ? 15.303 -0.322 -37.120 1.00 83.31 73 GLY A CA 1
ATOM 574 C C . GLY A 1 73 ? 14.749 1.058 -36.770 1.00 83.31 73 GLY A C 1
ATOM 575 O O . GLY A 1 73 ? 13.870 1.566 -37.465 1.00 83.31 73 GLY A O 1
ATOM 576 N N . ILE A 1 74 ? 15.314 1.704 -35.744 1.00 85.12 74 ILE A N 1
ATOM 577 C CA . ILE A 1 74 ? 14.887 3.042 -35.312 1.00 85.12 74 ILE A CA 1
ATOM 578 C C . ILE A 1 74 ? 15.117 4.065 -36.430 1.00 85.12 74 ILE A C 1
ATOM 580 O O . ILE A 1 74 ? 14.222 4.849 -36.733 1.00 85.12 74 ILE A O 1
ATOM 584 N N . MET A 1 75 ? 16.284 4.045 -37.081 1.00 85.06 75 MET A N 1
ATOM 585 C CA . MET A 1 75 ? 16.594 4.974 -38.170 1.00 85.06 75 MET A CA 1
ATOM 586 C C . MET A 1 75 ? 15.647 4.796 -39.365 1.00 85.06 75 MET A C 1
ATOM 588 O O . MET A 1 75 ? 15.238 5.795 -39.955 1.00 85.06 75 MET A O 1
ATOM 592 N N . SER A 1 76 ? 15.268 3.561 -39.711 1.00 87.12 76 SER A N 1
ATOM 593 C CA . SER A 1 76 ? 14.284 3.300 -40.771 1.00 87.12 76 SER A CA 1
ATOM 594 C C . SER A 1 76 ? 12.916 3.894 -40.435 1.00 87.12 76 SER A C 1
ATOM 596 O O . SER A 1 76 ? 12.383 4.660 -41.233 1.00 87.12 76 SER A O 1
ATOM 598 N N . ILE A 1 77 ? 12.401 3.637 -39.225 1.00 88.31 77 ILE A N 1
ATOM 599 C CA . ILE A 1 77 ? 11.108 4.173 -38.763 1.00 88.31 77 ILE A CA 1
ATOM 600 C C . ILE A 1 77 ? 11.125 5.706 -38.748 1.00 88.31 77 ILE A C 1
ATOM 602 O O . ILE A 1 77 ? 10.187 6.355 -39.204 1.00 88.31 77 ILE A O 1
ATOM 606 N N . VAL A 1 78 ? 12.202 6.306 -38.239 1.00 87.31 78 VAL A N 1
ATOM 607 C CA . VAL A 1 78 ? 12.329 7.764 -38.139 1.00 87.31 78 VAL A CA 1
ATOM 608 C C . VAL A 1 78 ? 12.392 8.416 -39.520 1.00 87.31 78 VAL A C 1
ATOM 610 O O . VAL A 1 78 ? 11.749 9.443 -39.732 1.00 87.31 78 VAL A O 1
ATOM 613 N N . ARG A 1 79 ? 13.128 7.827 -40.471 1.00 87.69 79 ARG A N 1
ATOM 614 C CA . ARG A 1 79 ? 13.187 8.323 -41.855 1.00 87.69 79 ARG A CA 1
ATOM 615 C C . ARG A 1 79 ? 11.847 8.205 -42.569 1.00 87.69 79 ARG A C 1
ATOM 617 O O . ARG A 1 79 ? 11.523 9.077 -43.365 1.00 87.69 79 ARG A O 1
ATOM 624 N N . GLU A 1 80 ? 11.082 7.158 -42.289 1.00 91.75 80 GLU A N 1
ATOM 625 C CA . GLU A 1 80 ? 9.747 6.979 -42.857 1.00 91.75 80 GLU A CA 1
ATOM 626 C C . GLU A 1 80 ? 8.742 7.981 -42.270 1.00 91.75 80 GLU A C 1
ATOM 628 O O . GLU A 1 80 ? 7.999 8.619 -43.013 1.00 91.75 80 GLU A O 1
ATOM 633 N N . ALA A 1 81 ? 8.773 8.199 -40.953 1.00 90.31 81 ALA A N 1
ATOM 634 C CA . ALA A 1 81 ? 7.894 9.152 -40.278 1.00 90.31 81 ALA A CA 1
ATOM 635 C C . ALA A 1 81 ? 8.234 10.621 -40.597 1.00 90.31 81 ALA A C 1
ATOM 637 O O . ALA A 1 81 ? 7.343 11.468 -40.671 1.00 90.31 81 ALA A O 1
ATOM 638 N N . PHE A 1 82 ? 9.519 10.937 -40.784 1.00 90.62 82 PHE A N 1
ATOM 639 C CA . PHE A 1 82 ? 10.015 12.300 -40.978 1.00 90.62 82 PHE A CA 1
ATOM 640 C C . PHE A 1 82 ? 11.067 12.363 -42.100 1.00 90.62 82 PHE A C 1
ATOM 642 O O . PHE A 1 82 ? 12.244 12.632 -41.842 1.00 90.62 82 PHE A O 1
ATOM 649 N N . PRO A 1 83 ? 10.664 12.185 -43.370 1.00 87.88 83 PRO A N 1
ATOM 650 C CA . PRO A 1 83 ? 11.595 12.033 -44.492 1.00 87.88 83 PRO A CA 1
ATOM 651 C C . PRO A 1 83 ? 12.465 13.267 -44.764 1.00 87.88 83 PRO A C 1
ATOM 653 O O . PRO A 1 83 ? 13.531 13.153 -45.361 1.00 87.88 83 PRO A O 1
ATOM 656 N N . GLN A 1 84 ? 12.025 14.449 -44.325 1.00 90.12 84 GLN A N 1
ATOM 657 C CA . GLN A 1 84 ? 12.704 15.728 -44.565 1.00 90.12 84 GLN A CA 1
ATOM 658 C C . GLN A 1 84 ? 13.557 16.202 -43.377 1.00 90.12 84 GLN A C 1
ATOM 660 O O . GLN A 1 84 ? 14.172 17.265 -43.445 1.00 90.12 84 GLN A O 1
ATOM 665 N N . VAL A 1 85 ? 13.586 15.453 -42.268 1.00 88.25 85 VAL A N 1
ATOM 666 C CA . VAL A 1 85 ? 14.282 15.865 -41.043 1.00 88.25 85 VAL A CA 1
ATOM 667 C C . VAL A 1 85 ? 15.563 15.054 -40.887 1.00 88.25 85 VAL A C 1
ATOM 669 O O . VAL A 1 85 ? 15.540 13.830 -40.781 1.00 88.25 85 VAL A O 1
ATOM 672 N N . TYR A 1 86 ? 16.704 15.741 -40.838 1.00 86.06 86 TYR A N 1
ATOM 673 C CA . TYR A 1 86 ? 17.975 15.103 -40.512 1.00 86.06 86 TYR A CA 1
ATOM 674 C C . TYR A 1 86 ? 18.042 14.808 -39.010 1.00 86.06 86 TYR A C 1
ATOM 676 O O . TYR A 1 86 ? 18.121 15.728 -38.192 1.00 86.06 86 TYR A O 1
ATOM 684 N N . PHE A 1 87 ? 18.037 13.524 -38.649 1.00 81.94 87 PHE A N 1
ATOM 685 C CA . PHE A 1 87 ? 18.225 13.089 -37.268 1.00 81.94 87 PHE A CA 1
ATOM 686 C C . PHE A 1 87 ? 19.696 12.769 -36.995 1.00 81.94 87 PHE A C 1
ATOM 688 O O . PHE A 1 87 ? 20.267 11.884 -37.637 1.00 81.94 87 PHE A O 1
ATOM 695 N N . PRO A 1 88 ? 20.330 13.460 -36.036 1.00 87.88 88 PRO A N 1
ATOM 696 C CA . PRO A 1 88 ? 21.711 13.186 -35.686 1.00 87.88 88 PRO A CA 1
ATOM 697 C C . PRO A 1 88 ? 21.840 11.845 -34.949 1.00 87.88 88 PRO A C 1
ATOM 699 O O . PRO A 1 88 ? 20.961 11.460 -34.175 1.00 87.88 88 PRO A O 1
ATOM 702 N N . LEU A 1 89 ? 22.978 11.163 -35.129 1.00 83.56 89 LEU A N 1
ATOM 703 C CA . LEU A 1 89 ? 23.234 9.831 -34.560 1.00 83.56 89 LEU A CA 1
ATOM 704 C C . LEU A 1 89 ? 23.092 9.788 -33.028 1.00 83.56 89 LEU A C 1
ATOM 706 O O . LEU A 1 89 ? 22.546 8.832 -32.487 1.00 83.56 89 LEU A O 1
ATOM 710 N N . TYR A 1 90 ? 23.502 10.850 -32.324 1.00 85.44 90 TYR A N 1
ATOM 711 C CA . TYR A 1 90 ? 23.338 10.930 -30.867 1.00 85.44 90 TYR A CA 1
ATOM 712 C C . TYR A 1 90 ? 21.865 10.863 -30.432 1.00 85.44 90 TYR A C 1
ATOM 714 O O . TYR A 1 90 ? 21.567 10.344 -29.359 1.00 85.44 90 TYR A O 1
ATOM 722 N N . GLY A 1 91 ? 20.939 11.365 -31.258 1.00 86.19 91 GLY A N 1
ATOM 723 C CA . GLY A 1 91 ? 19.505 11.315 -30.983 1.00 86.19 91 GLY A CA 1
ATOM 724 C C . GLY A 1 91 ? 18.950 9.899 -31.109 1.00 86.19 91 GLY A C 1
ATOM 725 O O . GLY A 1 91 ? 18.142 9.484 -30.283 1.00 86.19 91 GLY A O 1
ATOM 726 N N . VAL A 1 92 ? 19.439 9.136 -32.091 1.00 86.56 92 VAL A N 1
ATOM 727 C CA . VAL A 1 92 ? 19.076 7.722 -32.274 1.00 86.56 92 VAL A CA 1
ATOM 728 C C . VAL A 1 92 ? 19.587 6.881 -31.103 1.00 86.56 92 VAL A C 1
ATOM 730 O O . VAL A 1 92 ? 18.815 6.122 -30.519 1.00 86.56 92 VAL A O 1
ATOM 733 N N . ASN A 1 93 ? 20.839 7.087 -30.684 1.00 87.69 93 ASN A N 1
ATOM 734 C CA . ASN A 1 93 ? 21.413 6.386 -29.531 1.00 87.69 93 ASN A CA 1
ATOM 735 C C . ASN A 1 93 ? 20.640 6.693 -28.242 1.00 87.69 93 ASN A C 1
ATOM 737 O O . ASN A 1 93 ? 20.332 5.789 -27.468 1.00 87.69 93 ASN A O 1
ATOM 741 N N . LEU A 1 94 ? 20.271 7.959 -28.022 1.00 90.00 94 LEU A N 1
ATOM 742 C CA . LEU A 1 94 ? 19.456 8.352 -26.875 1.00 90.00 94 LEU A CA 1
ATOM 743 C C . LEU A 1 94 ? 18.076 7.676 -26.896 1.00 90.00 94 LEU A C 1
ATOM 745 O O . LEU A 1 94 ? 17.617 7.200 -25.858 1.00 90.00 94 LEU A O 1
ATOM 749 N N . ALA A 1 95 ? 17.429 7.608 -28.063 1.00 90.25 95 ALA A N 1
ATOM 750 C CA . ALA A 1 95 ? 16.145 6.929 -28.222 1.00 90.25 95 ALA A CA 1
ATOM 751 C C . ALA A 1 95 ? 16.256 5.425 -27.927 1.00 90.25 95 ALA A C 1
ATOM 753 O O . ALA A 1 95 ? 15.400 4.871 -27.240 1.00 90.25 95 ALA A O 1
ATOM 754 N N . GLN A 1 96 ? 17.333 4.778 -28.377 1.00 91.06 96 GLN A N 1
ATOM 755 C CA . GLN A 1 96 ? 17.608 3.374 -28.079 1.00 91.06 96 GLN A CA 1
ATOM 756 C C . GLN A 1 96 ? 17.816 3.137 -26.577 1.00 91.06 96 GLN A C 1
ATOM 758 O O . GLN A 1 96 ? 17.213 2.220 -26.019 1.00 91.06 96 GLN A O 1
ATOM 763 N N . ILE A 1 97 ? 18.615 3.979 -25.909 1.00 93.06 97 ILE A N 1
ATOM 764 C CA . ILE A 1 97 ? 18.823 3.907 -24.453 1.00 93.06 97 ILE A CA 1
ATOM 765 C C . ILE A 1 97 ? 17.486 4.056 -23.726 1.00 93.06 97 ILE A C 1
ATOM 767 O O . ILE A 1 97 ? 17.174 3.249 -22.852 1.00 93.06 97 ILE A O 1
ATOM 771 N N . ALA A 1 98 ? 16.674 5.045 -24.106 1.00 95.06 98 ALA A N 1
ATOM 772 C CA . ALA A 1 98 ? 15.373 5.277 -23.491 1.00 95.06 98 ALA A CA 1
ATOM 773 C C . ALA A 1 98 ? 14.406 4.102 -23.688 1.00 95.06 98 ALA A C 1
ATOM 775 O O . ALA A 1 98 ? 13.707 3.721 -22.749 1.00 95.06 98 ALA A O 1
ATOM 776 N N . LEU A 1 99 ? 14.389 3.497 -24.879 1.00 94.19 99 LEU A N 1
ATOM 777 C CA . LEU A 1 99 ? 13.564 2.326 -25.172 1.00 94.19 99 LEU A CA 1
ATOM 778 C C . LEU A 1 99 ? 13.974 1.131 -24.302 1.00 94.19 99 LEU A C 1
ATOM 780 O O . LEU A 1 99 ? 13.123 0.509 -23.669 1.00 94.19 99 LEU A O 1
ATOM 784 N N . VAL A 1 100 ? 15.275 0.8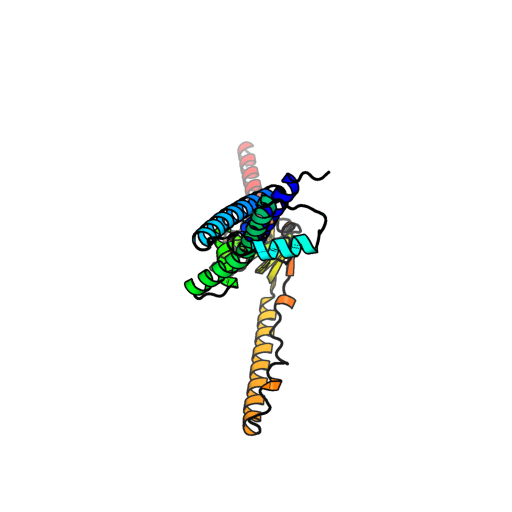36 -24.224 1.00 94.81 100 VAL A N 1
ATOM 785 C CA . VAL A 1 100 ? 15.797 -0.253 -23.385 1.00 94.81 100 VAL A CA 1
ATOM 786 C C . VAL A 1 100 ? 15.518 0.020 -21.908 1.00 94.81 100 VAL A C 1
ATOM 788 O O . VAL A 1 100 ? 15.061 -0.873 -21.200 1.00 94.81 100 VAL A O 1
ATOM 791 N N . ALA A 1 101 ? 15.719 1.252 -21.439 1.00 97.25 101 ALA A N 1
ATOM 792 C CA . ALA A 1 101 ? 15.423 1.649 -20.066 1.00 97.25 101 ALA A CA 1
ATOM 793 C C . ALA A 1 101 ? 13.933 1.476 -19.718 1.00 97.25 101 ALA A C 1
ATOM 795 O O . ALA A 1 101 ? 13.616 0.978 -18.639 1.00 97.25 101 ALA A O 1
ATOM 796 N N . LEU A 1 102 ? 13.022 1.818 -20.636 1.00 96.75 102 LEU A N 1
ATOM 797 C CA . LEU A 1 102 ? 11.579 1.618 -20.471 1.00 96.75 102 LEU A CA 1
ATOM 798 C C . LEU A 1 102 ? 11.197 0.130 -20.430 1.00 96.75 102 LEU A C 1
ATOM 800 O O . LEU A 1 102 ? 10.375 -0.288 -19.617 1.00 96.75 102 LEU A O 1
ATOM 804 N N . VAL A 1 103 ? 11.806 -0.689 -21.289 1.00 96.06 103 VAL A N 1
ATOM 805 C CA . VAL A 1 103 ? 11.625 -2.148 -21.270 1.00 96.06 103 VAL A CA 1
ATOM 806 C C . VAL A 1 103 ? 12.088 -2.704 -19.920 1.00 96.06 103 VAL A C 1
ATOM 808 O O . VAL A 1 103 ? 11.336 -3.399 -19.239 1.00 96.06 103 VAL A O 1
ATOM 811 N N . LEU A 1 104 ? 13.287 -2.336 -19.467 1.00 96.75 104 LEU A N 1
ATOM 812 C CA . LEU A 1 104 ? 13.815 -2.757 -18.168 1.00 96.75 104 LEU A CA 1
ATOM 813 C C . LEU A 1 104 ? 12.913 -2.321 -17.005 1.00 96.75 104 LEU A C 1
ATOM 815 O O . LEU A 1 104 ? 12.649 -3.131 -16.115 1.00 96.75 104 LEU A O 1
ATOM 819 N N . SER A 1 105 ? 12.394 -1.090 -17.020 1.00 97.00 105 SER A N 1
ATOM 820 C CA . SER A 1 105 ? 11.497 -0.601 -15.966 1.00 97.00 105 SER A CA 1
ATOM 821 C C . SER A 1 105 ? 10.168 -1.365 -15.911 1.00 97.00 105 SER A C 1
ATOM 823 O O . SER A 1 105 ? 9.583 -1.497 -14.835 1.00 97.00 105 SER A O 1
ATOM 825 N N . PHE A 1 106 ? 9.720 -1.936 -17.034 1.00 95.69 106 PHE A N 1
ATOM 826 C CA . PHE A 1 106 ? 8.541 -2.800 -17.113 1.00 95.69 106 PHE A CA 1
ATOM 827 C C . PHE A 1 106 ? 8.821 -4.225 -16.607 1.00 95.69 106 PHE A C 1
ATOM 829 O O . PHE A 1 106 ? 8.007 -4.775 -15.861 1.00 95.69 106 PHE A O 1
ATOM 836 N N . PHE A 1 107 ? 9.947 -4.827 -17.009 1.00 95.94 107 PHE A N 1
ATOM 837 C CA . PHE A 1 107 ? 10.245 -6.245 -16.761 1.00 95.94 107 PHE A CA 1
ATOM 838 C C . PHE A 1 107 ? 10.904 -6.522 -15.405 1.00 95.94 107 PHE A C 1
ATOM 840 O O . PHE A 1 107 ? 10.580 -7.534 -14.777 1.00 95.94 107 PHE A O 1
ATOM 847 N N . ILE A 1 108 ? 11.786 -5.641 -14.914 1.00 96.06 108 ILE A N 1
ATOM 848 C CA . ILE A 1 108 ? 12.494 -5.853 -13.639 1.00 96.06 108 ILE A CA 1
ATOM 849 C C . ILE A 1 108 ? 11.526 -6.027 -12.454 1.00 96.06 108 ILE A C 1
ATOM 851 O O . ILE A 1 108 ? 11.721 -6.974 -11.693 1.00 96.06 108 ILE A O 1
ATOM 855 N N . PRO A 1 109 ? 10.462 -5.215 -12.280 1.00 94.56 109 PRO A N 1
ATOM 856 C CA . PRO A 1 109 ? 9.492 -5.425 -11.203 1.00 94.56 109 PRO A CA 1
ATOM 857 C C . PRO A 1 109 ? 8.867 -6.824 -11.196 1.00 94.56 109 PRO A C 1
ATOM 859 O O . PRO A 1 109 ? 8.756 -7.448 -10.139 1.00 94.56 109 PRO A O 1
ATOM 862 N N . SER A 1 110 ? 8.490 -7.330 -12.374 1.00 92.94 110 SER A N 1
ATOM 863 C CA . SER A 1 110 ? 7.914 -8.668 -12.524 1.00 92.94 110 SER A CA 1
ATOM 864 C C . SER A 1 110 ? 8.931 -9.760 -12.213 1.00 92.94 110 SER A C 1
ATOM 866 O O . SER A 1 110 ? 8.587 -10.730 -11.539 1.00 92.94 110 SER A O 1
ATOM 868 N N . LEU A 1 111 ? 10.184 -9.587 -12.644 1.00 94.75 111 LEU A N 1
ATOM 869 C CA . LEU A 1 111 ? 11.272 -10.511 -12.328 1.00 94.75 111 LEU A CA 1
ATOM 870 C C . LEU A 1 111 ? 11.555 -10.550 -10.820 1.00 94.75 111 LEU A C 1
ATOM 872 O O . LEU A 1 111 ? 11.639 -11.630 -10.244 1.00 94.75 111 LEU A O 1
ATOM 876 N N . LEU A 1 112 ? 11.638 -9.389 -10.163 1.00 94.38 112 LEU A N 1
ATOM 877 C CA . LEU A 1 112 ? 11.842 -9.298 -8.714 1.00 94.38 112 LEU A CA 1
ATOM 878 C C . LEU A 1 112 ? 10.700 -9.963 -7.940 1.00 94.38 112 LEU A C 1
ATOM 880 O O . LEU A 1 112 ? 10.963 -10.705 -6.998 1.00 94.38 112 LEU A O 1
ATOM 884 N N . MET A 1 113 ? 9.446 -9.743 -8.351 1.00 91.12 113 MET A N 1
ATOM 885 C CA . MET A 1 113 ? 8.289 -10.432 -7.769 1.00 91.12 113 MET A CA 1
ATOM 886 C C . MET A 1 113 ? 8.372 -11.946 -7.960 1.00 91.12 113 MET A C 1
ATOM 888 O O . MET A 1 113 ? 8.142 -12.688 -7.012 1.00 91.12 113 MET A O 1
ATOM 892 N N . PHE A 1 114 ? 8.708 -12.407 -9.166 1.00 93.31 114 PHE A N 1
ATOM 893 C CA . PHE A 1 114 ? 8.846 -13.831 -9.461 1.00 93.31 114 PHE A CA 1
ATOM 894 C C . PHE A 1 114 ? 9.923 -14.481 -8.585 1.00 93.31 114 PHE A C 1
ATOM 896 O O . PHE A 1 114 ? 9.648 -15.482 -7.922 1.00 93.31 114 PHE A O 1
ATOM 903 N N . CYS A 1 115 ? 11.111 -13.876 -8.510 1.00 93.69 115 CYS A N 1
ATOM 904 C CA . CYS A 1 115 ? 12.191 -14.338 -7.642 1.00 93.69 115 CYS A CA 1
ATOM 905 C C . CYS A 1 115 ? 11.765 -14.360 -6.171 1.00 93.69 115 CYS A C 1
ATOM 907 O O . CYS A 1 115 ? 11.981 -15.364 -5.501 1.00 93.69 115 CYS A O 1
ATOM 909 N N . ALA A 1 116 ? 11.112 -13.301 -5.681 1.00 91.25 116 ALA A N 1
ATOM 910 C CA . ALA A 1 116 ? 10.636 -13.239 -4.302 1.00 91.25 116 ALA A CA 1
ATOM 911 C C . ALA A 1 116 ? 9.645 -14.372 -3.993 1.00 91.25 116 ALA A C 1
ATOM 913 O O . ALA A 1 116 ? 9.859 -15.103 -3.035 1.00 91.25 116 ALA A O 1
ATOM 914 N N . THR A 1 117 ? 8.639 -14.592 -4.848 1.00 92.06 117 THR A N 1
ATOM 915 C CA . THR A 1 117 ? 7.663 -15.683 -4.660 1.00 92.06 117 THR A CA 1
ATOM 916 C C . THR A 1 117 ? 8.291 -17.072 -4.725 1.00 92.06 117 THR A C 1
ATOM 918 O O . THR A 1 117 ? 7.888 -17.964 -3.990 1.00 92.06 117 THR A O 1
ATOM 921 N N . ARG A 1 118 ? 9.305 -17.274 -5.578 1.00 93.06 118 ARG A N 1
ATOM 922 C CA . ARG A 1 118 ? 10.010 -18.560 -5.672 1.00 93.06 118 ARG A CA 1
ATOM 923 C C . ARG A 1 118 ? 10.897 -18.834 -4.465 1.00 93.06 118 ARG A C 1
ATOM 925 O O . ARG A 1 118 ? 11.042 -19.991 -4.096 1.00 93.06 118 ARG A O 1
ATOM 932 N N . LEU A 1 119 ? 11.491 -17.796 -3.882 1.00 92.12 119 LEU A N 1
ATOM 933 C CA . LEU A 1 119 ? 12.338 -17.927 -2.700 1.00 92.12 119 LEU A CA 1
ATOM 934 C C . LEU A 1 119 ? 11.522 -18.137 -1.424 1.00 92.12 119 LEU A C 1
ATOM 936 O O . LEU A 1 119 ? 11.957 -18.889 -0.560 1.00 92.12 119 LEU A O 1
ATOM 940 N N . THR A 1 120 ? 10.364 -17.484 -1.295 1.00 89.62 120 THR A N 1
ATOM 941 C CA . THR A 1 120 ? 9.505 -17.636 -0.113 1.00 89.62 120 THR A CA 1
ATOM 942 C C . THR A 1 120 ? 8.570 -18.838 -0.204 1.00 89.62 120 THR A C 1
ATOM 944 O O . THR A 1 120 ? 8.163 -19.344 0.830 1.00 89.62 120 THR A O 1
ATOM 947 N N . GLY A 1 121 ? 8.216 -19.290 -1.413 1.00 90.50 121 GLY A N 1
ATOM 948 C CA . GLY A 1 121 ? 7.156 -20.286 -1.619 1.00 90.50 121 GLY A CA 1
ATOM 949 C C . GLY A 1 121 ? 5.743 -19.724 -1.421 1.00 90.50 121 GLY A C 1
ATOM 950 O O . GLY A 1 121 ? 4.771 -20.465 -1.490 1.00 90.50 121 GLY A O 1
ATOM 951 N N . GLU A 1 122 ? 5.631 -18.413 -1.203 1.00 91.12 122 GLU A N 1
ATOM 952 C CA . GLU A 1 122 ? 4.391 -17.741 -0.817 1.00 91.12 122 GLU A CA 1
ATOM 953 C C . GLU A 1 122 ? 3.688 -17.069 -2.001 1.00 91.12 122 GLU A C 1
ATOM 955 O O . GLU A 1 122 ? 4.281 -16.777 -3.049 1.00 91.12 122 GLU A O 1
ATOM 960 N N . SER A 1 123 ? 2.409 -16.742 -1.810 1.00 88.38 123 SER A N 1
ATOM 961 C CA . SER A 1 123 ? 1.604 -16.057 -2.821 1.00 88.38 123 SER A CA 1
ATOM 962 C C . SER A 1 123 ? 2.128 -14.643 -3.140 1.00 88.38 123 SER A C 1
ATOM 964 O O . SER A 1 123 ? 2.741 -13.951 -2.321 1.00 88.38 123 SER A O 1
ATOM 966 N N . ARG A 1 124 ? 1.834 -14.145 -4.352 1.00 83.06 124 ARG A N 1
ATOM 967 C CA . ARG A 1 124 ? 2.189 -12.769 -4.767 1.00 83.06 124 ARG A CA 1
ATOM 968 C C . ARG A 1 124 ? 1.593 -11.702 -3.846 1.00 83.06 124 ARG A C 1
ATOM 970 O O . ARG A 1 124 ? 2.197 -10.645 -3.670 1.00 83.06 124 ARG A O 1
ATOM 977 N N . GLN A 1 125 ? 0.400 -11.958 -3.311 1.00 81.19 125 GLN A N 1
ATOM 978 C CA . GLN A 1 125 ? -0.294 -11.046 -2.403 1.00 81.19 125 GLN A CA 1
ATOM 979 C C . GLN A 1 125 ? 0.426 -10.980 -1.056 1.00 81.19 125 GLN A C 1
ATOM 981 O O . GLN A 1 125 ? 0.687 -9.884 -0.564 1.00 81.19 125 GLN A O 1
ATOM 986 N N . TYR A 1 126 ? 0.851 -12.129 -0.530 1.00 83.25 126 TYR A N 1
ATOM 987 C CA . TYR A 1 126 ? 1.600 -12.205 0.719 1.00 83.25 126 TYR A CA 1
ATOM 988 C C . TYR A 1 126 ? 2.940 -11.461 0.641 1.00 83.25 126 TYR A C 1
ATOM 990 O O . TYR A 1 126 ? 3.249 -10.636 1.497 1.00 83.25 126 TYR A O 1
ATOM 998 N N . VAL A 1 127 ? 3.708 -11.649 -0.439 1.00 86.50 127 VAL A N 1
ATOM 999 C CA . VAL A 1 127 ? 4.983 -10.930 -0.645 1.00 86.50 127 VAL A CA 1
ATOM 1000 C C . VAL A 1 127 ? 4.782 -9.410 -0.694 1.00 86.50 127 VAL A C 1
ATOM 1002 O O . VAL A 1 127 ? 5.584 -8.653 -0.143 1.00 86.50 127 VAL A O 1
ATOM 1005 N N . ARG A 1 128 ? 3.695 -8.939 -1.321 1.00 83.75 128 ARG A N 1
ATOM 1006 C CA . ARG A 1 128 ? 3.337 -7.512 -1.304 1.00 83.75 128 ARG A CA 1
ATOM 1007 C C . ARG A 1 128 ? 2.980 -7.046 0.104 1.00 83.75 128 ARG A C 1
ATOM 1009 O O . ARG A 1 128 ? 3.482 -6.010 0.530 1.00 83.75 128 ARG A O 1
ATOM 1016 N N . ALA A 1 129 ? 2.175 -7.817 0.831 1.00 81.69 129 ALA A N 1
ATOM 1017 C CA . ALA A 1 129 ? 1.813 -7.507 2.209 1.00 81.69 129 ALA A CA 1
ATOM 1018 C C . ALA A 1 129 ? 3.052 -7.426 3.118 1.00 81.69 129 ALA A C 1
ATOM 1020 O O . ALA A 1 129 ? 3.147 -6.514 3.930 1.00 81.69 129 ALA A O 1
ATOM 1021 N N . LEU A 1 130 ? 4.056 -8.287 2.932 1.00 85.06 130 LEU A N 1
ATOM 1022 C CA . LEU A 1 130 ? 5.319 -8.206 3.672 1.00 85.06 130 LEU A CA 1
ATOM 1023 C C . LEU A 1 130 ? 6.091 -6.904 3.416 1.00 85.06 130 LEU A C 1
ATOM 1025 O O . LEU A 1 130 ? 6.691 -6.351 4.341 1.00 85.06 130 LEU A O 1
ATOM 1029 N N . ALA A 1 131 ? 6.083 -6.393 2.181 1.00 83.69 131 ALA A N 1
ATOM 1030 C CA . ALA A 1 131 ? 6.734 -5.122 1.863 1.00 83.69 131 ALA A CA 1
ATOM 1031 C C . ALA A 1 131 ? 6.072 -3.948 2.604 1.00 83.69 131 ALA A C 1
ATOM 1033 O O . ALA A 1 131 ? 6.775 -3.100 3.158 1.00 83.69 131 ALA A O 1
ATOM 1034 N N . PHE A 1 132 ? 4.738 -3.940 2.679 1.00 82.06 132 PHE A N 1
ATOM 1035 C CA . PHE A 1 132 ? 3.976 -2.977 3.478 1.00 82.06 132 PHE A CA 1
ATOM 1036 C C . PHE A 1 132 ? 4.194 -3.176 4.985 1.00 82.06 132 PHE A C 1
ATOM 1038 O O . PHE A 1 132 ? 4.431 -2.202 5.696 1.00 82.06 132 PHE A O 1
ATOM 1045 N N . ARG A 1 133 ? 4.239 -4.422 5.470 1.00 83.81 133 ARG A N 1
ATOM 1046 C CA . ARG A 1 133 ? 4.538 -4.752 6.874 1.00 83.81 133 ARG A CA 1
ATOM 1047 C C . ARG A 1 133 ? 5.877 -4.176 7.325 1.00 83.81 133 ARG A C 1
ATOM 1049 O O . ARG A 1 133 ? 5.973 -3.602 8.404 1.00 83.81 133 ARG A O 1
ATOM 1056 N N . LYS A 1 134 ? 6.913 -4.271 6.485 1.00 85.19 134 LYS A N 1
ATOM 1057 C CA . LYS A 1 134 ? 8.258 -3.764 6.802 1.00 85.19 134 LYS A CA 1
ATOM 1058 C C . LYS A 1 134 ? 8.292 -2.251 7.040 1.00 85.19 134 LYS A C 1
ATOM 1060 O O . LYS A 1 134 ? 9.132 -1.783 7.805 1.00 85.19 134 LYS A O 1
ATOM 1065 N N . ILE A 1 135 ? 7.413 -1.494 6.385 1.00 82.75 135 ILE A N 1
ATOM 1066 C CA . ILE A 1 135 ? 7.321 -0.038 6.555 1.00 82.75 135 ILE A CA 1
ATOM 1067 C C . ILE A 1 135 ? 6.201 0.382 7.512 1.00 82.75 135 ILE A C 1
ATOM 1069 O O . ILE A 1 135 ? 6.076 1.562 7.807 1.00 82.75 135 ILE A O 1
ATOM 1073 N N . ALA A 1 136 ? 5.397 -0.554 8.021 1.00 82.94 136 ALA A N 1
ATOM 1074 C CA . ALA A 1 136 ? 4.211 -0.252 8.820 1.00 82.94 136 ALA A CA 1
ATOM 1075 C C . ALA A 1 136 ? 4.521 0.527 10.110 1.00 82.94 136 ALA A C 1
ATOM 1077 O O . ALA A 1 136 ? 3.678 1.264 10.606 1.00 82.94 136 ALA A O 1
ATOM 1078 N N . HIS A 1 137 ? 5.731 0.372 10.652 1.00 80.50 137 HIS A N 1
ATOM 1079 C CA . HIS A 1 137 ? 6.193 1.083 11.848 1.00 80.50 137 HIS A CA 1
ATOM 1080 C C . HIS A 1 137 ? 6.993 2.355 11.541 1.00 80.50 137 HIS A C 1
ATOM 1082 O O . HIS A 1 137 ? 7.518 2.974 12.463 1.00 80.50 137 HIS A O 1
ATOM 1088 N N . THR A 1 138 ? 7.135 2.728 10.269 1.00 81.56 138 THR A N 1
ATOM 1089 C CA . THR A 1 138 ? 7.831 3.950 9.868 1.00 81.56 138 THR A CA 1
ATOM 1090 C C . THR A 1 138 ? 6.837 5.013 9.423 1.00 81.56 138 THR A C 1
ATOM 1092 O O . THR A 1 138 ? 5.739 4.705 8.947 1.00 81.56 138 THR A O 1
ATOM 1095 N N . ASP A 1 139 ? 7.275 6.271 9.480 1.00 76.75 139 ASP A N 1
ATOM 1096 C CA . ASP A 1 139 ? 6.529 7.429 8.972 1.00 76.75 139 ASP A CA 1
ATOM 1097 C C . ASP A 1 139 ? 6.261 7.354 7.458 1.00 76.75 139 ASP A C 1
ATOM 1099 O O . ASP A 1 139 ? 5.556 8.195 6.912 1.00 76.75 139 ASP A O 1
ATOM 1103 N N . ASP A 1 140 ? 6.788 6.342 6.762 1.00 70.19 140 ASP A N 1
ATOM 1104 C CA . ASP A 1 140 ? 6.564 6.111 5.335 1.00 70.19 140 ASP A CA 1
ATOM 1105 C C . ASP A 1 140 ? 5.274 5.317 5.044 1.00 70.19 140 ASP A C 1
ATOM 1107 O O . ASP A 1 140 ? 4.893 5.201 3.880 1.00 70.19 140 ASP A O 1
ATOM 1111 N N . SER A 1 141 ? 4.600 4.756 6.056 1.00 73.56 141 SER A N 1
ATOM 1112 C CA . SER A 1 141 ? 3.352 3.995 5.870 1.00 73.56 141 SER A CA 1
ATOM 1113 C C . SER A 1 141 ? 2.087 4.857 6.010 1.00 73.56 141 SER A C 1
ATOM 1115 O O . SER A 1 141 ? 2.131 5.901 6.671 1.00 73.56 141 SER A O 1
ATOM 1117 N N . PRO A 1 142 ? 0.962 4.470 5.374 1.00 75.31 142 PRO A N 1
ATOM 1118 C CA . PRO A 1 142 ? -0.344 5.081 5.633 1.00 75.31 142 PRO A CA 1
ATOM 1119 C C . PRO A 1 142 ? -0.755 4.986 7.109 1.00 75.31 142 PRO A C 1
ATOM 1121 O O . PRO A 1 142 ? -0.309 4.084 7.829 1.00 75.31 142 PRO A O 1
ATOM 1124 N N . GLU A 1 143 ? -1.634 5.880 7.561 1.00 79.75 143 GLU A N 1
ATOM 1125 C CA . GLU A 1 143 ? -2.175 5.855 8.920 1.00 79.75 143 GLU A CA 1
ATOM 1126 C C . GLU A 1 143 ? -2.795 4.487 9.242 1.00 79.75 143 GLU A C 1
ATOM 1128 O O . GLU A 1 143 ? -3.380 3.828 8.386 1.00 79.75 143 GLU A O 1
ATOM 1133 N N . PHE A 1 144 ? -2.652 4.044 10.492 1.00 86.00 144 PHE A N 1
ATOM 1134 C CA . PHE A 1 144 ? -3.188 2.769 10.989 1.00 86.00 144 PHE A CA 1
ATOM 1135 C C . PHE A 1 144 ? -2.629 1.487 10.328 1.00 86.00 144 PHE A C 1
ATOM 1137 O O . PHE A 1 144 ? -3.003 0.385 10.725 1.00 86.00 144 PHE A O 1
ATOM 1144 N N . THR A 1 145 ? -1.658 1.578 9.412 1.00 84.06 145 THR A N 1
ATOM 1145 C CA . THR A 1 145 ? -1.034 0.387 8.799 1.00 84.06 145 THR A CA 1
ATOM 1146 C C . THR A 1 145 ? -0.410 -0.543 9.848 1.00 84.06 145 THR A C 1
ATOM 1148 O O . THR A 1 145 ? -0.572 -1.760 9.775 1.00 84.06 145 THR A O 1
ATOM 1151 N N . SER A 1 146 ? 0.273 0.011 10.858 1.00 87.88 146 SER A N 1
ATOM 1152 C CA . SER A 1 146 ? 0.871 -0.771 11.952 1.00 87.88 146 SER A CA 1
ATOM 1153 C C . SER A 1 146 ? -0.157 -1.598 12.716 1.00 87.88 146 SER A C 1
ATOM 1155 O O . SER A 1 146 ? 0.073 -2.782 12.952 1.00 87.88 146 SER A O 1
ATOM 1157 N N . ILE A 1 147 ? -1.294 -1.000 13.077 1.00 90.38 147 ILE A N 1
ATOM 1158 C CA . ILE A 1 147 ? -2.325 -1.686 13.856 1.00 90.38 147 ILE A CA 1
ATOM 1159 C C . ILE A 1 147 ? -3.041 -2.765 13.036 1.00 90.38 147 ILE A C 1
ATOM 1161 O O . ILE A 1 147 ? -3.466 -3.763 13.606 1.00 90.38 147 ILE A O 1
ATOM 1165 N N . PHE A 1 148 ? -3.106 -2.632 11.706 1.00 89.38 148 PHE A N 1
ATOM 1166 C CA . PHE A 1 148 ? -3.647 -3.682 10.832 1.00 89.38 148 PHE A CA 1
ATOM 1167 C C . PHE A 1 148 ? -2.766 -4.920 10.836 1.00 89.38 148 PHE A C 1
ATOM 1169 O O . PHE A 1 148 ? -3.260 -6.026 11.039 1.00 89.38 148 PHE A O 1
ATOM 1176 N N . TYR A 1 149 ? -1.453 -4.739 10.684 1.00 88.12 149 TYR A N 1
ATOM 1177 C CA . TYR A 1 149 ? -0.525 -5.864 10.762 1.00 88.12 149 TYR A CA 1
ATOM 1178 C C . TYR A 1 149 ? -0.483 -6.480 12.156 1.00 88.12 149 TYR A C 1
ATOM 1180 O O . TYR A 1 149 ? -0.399 -7.694 12.267 1.00 88.12 149 TYR A O 1
ATOM 1188 N N . GLN A 1 150 ? -0.607 -5.678 13.214 1.00 90.88 150 GLN A N 1
ATOM 1189 C CA . GLN A 1 150 ? -0.715 -6.217 14.569 1.00 90.88 150 GLN A CA 1
ATOM 1190 C C . GLN A 1 150 ? -2.016 -7.002 14.778 1.00 90.88 150 GLN A C 1
ATOM 1192 O O . GLN A 1 150 ? -1.986 -8.078 15.360 1.00 90.88 150 GLN A O 1
ATOM 1197 N N . SER A 1 151 ? -3.149 -6.498 14.286 1.00 92.44 151 SER A N 1
ATOM 1198 C CA . SER A 1 151 ? -4.437 -7.201 14.326 1.00 92.44 151 SER A CA 1
ATOM 1199 C C . SER A 1 151 ? -4.350 -8.555 13.629 1.00 92.44 151 SER A C 1
ATOM 1201 O O . SER A 1 151 ? -4.784 -9.556 14.193 1.00 92.44 151 SER A O 1
ATOM 1203 N N . TRP A 1 152 ? -3.701 -8.597 12.463 1.00 88.69 152 TRP A N 1
ATOM 1204 C CA . TRP A 1 152 ? -3.420 -9.833 11.739 1.00 88.69 152 TRP A CA 1
ATOM 1205 C C . TRP A 1 152 ? -2.493 -10.774 12.521 1.00 88.69 152 TRP A C 1
ATOM 1207 O O . TRP A 1 152 ? -2.790 -11.955 12.659 1.00 88.69 152 TRP A O 1
ATOM 1217 N N . ASP A 1 153 ? -1.378 -10.260 13.047 1.00 88.81 153 ASP A N 1
ATOM 1218 C CA . ASP A 1 153 ? -0.366 -11.056 13.753 1.00 88.81 153 ASP A CA 1
ATOM 1219 C C . ASP A 1 153 ? -0.905 -11.661 15.061 1.00 88.81 153 ASP A C 1
ATOM 1221 O O . ASP A 1 153 ? -0.556 -12.789 15.407 1.00 88.81 153 ASP A O 1
ATOM 1225 N N . PHE A 1 154 ? -1.744 -10.922 15.794 1.00 91.94 154 PHE A N 1
ATOM 1226 C CA . PHE A 1 154 ? -2.331 -11.379 17.058 1.00 91.94 154 PHE A CA 1
ATOM 1227 C C . PHE A 1 154 ? -3.688 -12.070 16.892 1.00 91.94 154 PHE A C 1
ATOM 1229 O O . PHE A 1 154 ? -4.188 -12.640 17.857 1.00 91.94 154 PHE A O 1
ATOM 1236 N N . GLY A 1 155 ? -4.308 -11.993 15.712 1.00 91.94 155 GLY A N 1
ATOM 1237 C CA . GLY A 1 155 ? -5.682 -12.453 15.504 1.00 91.94 155 GLY A CA 1
ATOM 1238 C C . GLY A 1 155 ? -6.725 -11.644 16.283 1.00 91.94 155 GLY A C 1
ATOM 1239 O O . GLY A 1 155 ? -7.825 -12.134 16.520 1.00 91.94 155 GLY A O 1
ATOM 1240 N N . LEU A 1 156 ? -6.408 -10.410 16.689 1.00 95.06 156 LEU A N 1
ATOM 1241 C CA . LEU A 1 156 ? -7.287 -9.567 17.505 1.00 95.06 156 LEU A CA 1
ATOM 1242 C C . LEU A 1 156 ? -8.009 -8.523 16.645 1.00 95.06 156 LEU A C 1
ATOM 1244 O O . LEU A 1 156 ? -7.359 -7.887 15.811 1.00 95.06 156 LEU A O 1
ATOM 1248 N N . PRO A 1 157 ? -9.311 -8.267 16.857 1.00 95.75 157 PRO A N 1
ATOM 1249 C CA . PRO A 1 157 ? -10.019 -7.208 16.151 1.00 95.75 157 PRO A CA 1
ATOM 1250 C C . PRO A 1 157 ? -9.543 -5.820 16.599 1.00 95.75 157 PRO A C 1
ATOM 1252 O O . PRO A 1 157 ? -8.932 -5.637 17.654 1.00 95.75 157 PRO A O 1
ATOM 1255 N N . ILE A 1 158 ? -9.846 -4.804 15.797 1.00 96.25 158 ILE A N 1
ATOM 1256 C CA . ILE A 1 158 ? -9.495 -3.407 16.057 1.00 96.25 158 ILE A CA 1
ATOM 1257 C C . ILE A 1 158 ? -10.755 -2.654 16.465 1.00 96.25 158 ILE A C 1
ATOM 1259 O O . ILE A 1 158 ? -11.765 -2.700 15.764 1.00 96.25 158 ILE A O 1
ATOM 1263 N N . ALA A 1 159 ? -10.691 -1.923 17.576 1.00 96.62 159 ALA A N 1
ATOM 1264 C CA . ALA A 1 159 ? -11.716 -0.969 17.973 1.00 96.62 159 ALA A CA 1
ATOM 1265 C C . ALA A 1 159 ? -11.431 0.405 17.351 1.00 96.62 159 ALA A C 1
ATOM 1267 O O . ALA A 1 159 ? -10.541 1.129 17.797 1.00 96.62 159 ALA A O 1
ATOM 1268 N N . PHE A 1 160 ? -12.219 0.785 16.350 1.00 96.38 160 PHE A N 1
ATOM 1269 C CA . PHE A 1 160 ? -12.206 2.094 15.706 1.00 96.38 160 PHE A CA 1
ATOM 1270 C C . PHE A 1 160 ? -13.182 3.033 16.408 1.00 96.38 160 PHE A C 1
ATOM 1272 O O . PHE A 1 160 ? -14.392 2.823 16.370 1.00 96.38 160 PHE A O 1
ATOM 1279 N N . THR A 1 161 ? -12.668 4.087 17.039 1.00 96.75 161 THR A N 1
ATOM 1280 C CA . THR A 1 161 ? -13.479 5.175 17.596 1.00 96.75 161 THR A CA 1
ATOM 1281 C C . THR A 1 161 ? -13.561 6.317 16.592 1.00 96.75 161 THR A C 1
ATOM 1283 O O . THR A 1 161 ? -12.529 6.846 16.172 1.00 96.75 161 THR A O 1
ATOM 1286 N N . LEU A 1 162 ? -14.782 6.721 16.246 1.00 96.19 162 LEU A N 1
ATOM 1287 C CA . LEU A 1 162 ? -15.053 7.801 15.302 1.00 96.19 162 LEU A CA 1
ATOM 1288 C C . LEU A 1 162 ? -15.238 9.157 15.996 1.00 96.19 162 LEU A C 1
ATOM 1290 O O . LEU A 1 162 ? -15.552 9.231 17.186 1.00 96.19 162 LEU A O 1
ATOM 1294 N N . SER A 1 163 ? -15.101 10.235 15.227 1.00 95.56 163 SER A N 1
ATOM 1295 C CA . SER A 1 163 ? -15.256 11.636 15.653 1.00 95.56 163 SER A CA 1
ATOM 1296 C C . SER A 1 163 ? -16.611 11.927 16.318 1.00 95.56 163 SER A C 1
ATOM 1298 O O . SER A 1 163 ? -16.698 12.713 17.259 1.00 95.56 163 SER A O 1
ATOM 1300 N N . ASN A 1 164 ? -17.673 11.251 15.869 1.00 94.38 164 ASN A N 1
ATOM 1301 C CA . ASN A 1 164 ? -19.031 11.370 16.400 1.00 94.38 164 ASN A CA 1
ATOM 1302 C C . ASN A 1 164 ? -19.286 10.498 17.644 1.00 94.38 164 ASN A C 1
ATOM 1304 O O . ASN A 1 164 ? -20.417 10.435 18.128 1.00 94.38 164 ASN A O 1
ATOM 1308 N N . GLY A 1 165 ? -18.260 9.805 18.143 1.00 94.81 165 GLY A N 1
ATOM 1309 C CA . GLY A 1 165 ? -18.338 8.917 19.295 1.00 94.81 165 GLY A CA 1
ATOM 1310 C C . GLY A 1 165 ? -18.821 7.502 18.982 1.00 94.81 165 GLY A C 1
ATOM 1311 O O . GLY A 1 165 ? -18.811 6.679 19.890 1.00 94.81 165 GLY A O 1
ATOM 1312 N N . LYS A 1 166 ? -19.212 7.166 17.745 1.00 96.88 166 LYS A N 1
ATOM 1313 C CA . LYS A 1 166 ? -19.507 5.771 17.374 1.00 96.88 166 LYS A CA 1
ATOM 1314 C C . LYS A 1 166 ? -18.239 4.924 17.422 1.00 96.88 166 LYS A C 1
ATOM 1316 O O . LYS A 1 166 ? -17.146 5.413 17.136 1.00 96.88 166 LYS A O 1
ATOM 1321 N N . VAL A 1 167 ? -18.396 3.652 17.768 1.00 97.44 167 VAL A N 1
ATOM 1322 C CA . VAL A 1 167 ? -17.302 2.683 17.820 1.00 97.44 167 VAL A CA 1
ATOM 1323 C C . VAL A 1 167 ? -17.668 1.439 17.027 1.00 97.44 167 VAL A C 1
ATOM 1325 O O . VAL A 1 167 ? -18.746 0.877 17.217 1.00 97.44 167 VAL A O 1
ATOM 1328 N N . TYR A 1 168 ? -16.748 1.001 16.175 1.00 96.94 168 TYR A N 1
ATOM 1329 C CA . TYR A 1 168 ? -16.822 -0.267 15.455 1.00 96.94 168 TYR A CA 1
ATOM 1330 C C . TYR A 1 168 ? -15.650 -1.143 15.876 1.00 96.94 168 TYR A C 1
ATOM 1332 O O . TYR A 1 168 ? -14.519 -0.669 15.921 1.00 96.94 168 TYR A O 1
ATOM 1340 N N . ILE A 1 169 ? -15.916 -2.403 16.204 1.00 96.88 169 ILE A N 1
ATOM 1341 C CA . ILE A 1 169 ? -14.901 -3.384 16.586 1.00 96.88 169 ILE A CA 1
ATOM 1342 C C . ILE A 1 169 ? -14.943 -4.500 15.555 1.00 96.88 169 ILE A C 1
ATOM 1344 O O . ILE A 1 169 ? -15.988 -5.128 15.399 1.00 96.88 169 ILE A O 1
ATOM 1348 N N . GLY A 1 170 ? -13.845 -4.729 14.842 1.00 95.38 170 GLY A N 1
ATOM 1349 C CA . GLY A 1 170 ? -13.813 -5.697 13.748 1.00 95.38 170 GLY A CA 1
ATOM 1350 C C . GLY A 1 170 ? -12.439 -5.855 13.109 1.00 95.38 170 GLY A C 1
ATOM 1351 O O . GLY A 1 170 ? -11.477 -5.203 13.518 1.00 95.38 170 GLY A O 1
ATOM 1352 N N . TYR A 1 171 ? -12.349 -6.715 12.098 1.00 93.06 171 TYR A N 1
ATOM 1353 C CA . TYR A 1 171 ? -11.110 -6.957 11.358 1.00 93.06 171 TYR A CA 1
ATOM 1354 C C . TYR A 1 171 ? -11.024 -6.044 10.137 1.00 93.06 171 TYR A C 1
ATOM 1356 O O . TYR A 1 171 ? -11.986 -5.900 9.381 1.00 93.06 171 TYR A O 1
ATOM 1364 N N . ALA A 1 172 ? -9.867 -5.414 9.936 1.00 89.75 172 ALA A N 1
ATOM 1365 C CA . ALA A 1 172 ? -9.606 -4.644 8.726 1.00 89.75 172 ALA A CA 1
ATOM 1366 C C . ALA A 1 172 ? -9.368 -5.611 7.556 1.00 89.75 172 ALA A C 1
ATOM 1368 O O . ALA A 1 172 ? -8.460 -6.437 7.615 1.00 89.75 172 ALA A O 1
ATOM 1369 N N . PHE A 1 173 ? -10.182 -5.511 6.504 1.00 80.00 173 PHE A N 1
ATOM 1370 C CA . PHE A 1 173 ? -10.124 -6.420 5.355 1.00 80.00 173 PHE A CA 1
ATOM 1371 C C . PHE A 1 173 ? -9.245 -5.843 4.238 1.00 80.00 173 PHE A C 1
ATOM 1373 O O . PHE A 1 173 ? -8.325 -6.496 3.752 1.00 80.00 173 PHE A O 1
ATOM 1380 N N . THR A 1 174 ? -9.482 -4.583 3.854 1.00 69.56 174 THR A N 1
ATOM 1381 C CA . THR A 1 174 ? -8.666 -3.856 2.867 1.00 69.56 174 THR A CA 1
ATOM 1382 C C . THR A 1 174 ? -8.638 -2.357 3.181 1.00 69.56 174 THR A C 1
ATOM 1384 O O . THR A 1 174 ? -9.565 -1.823 3.794 1.00 69.56 174 THR A O 1
ATOM 1387 N N . GLY A 1 175 ? -7.595 -1.651 2.736 1.00 59.22 175 GLY A N 1
ATOM 1388 C CA . GLY A 1 175 ? -7.714 -0.212 2.487 1.00 59.22 175 GLY A CA 1
ATOM 1389 C C . GLY A 1 175 ? -8.508 -0.026 1.196 1.00 59.22 175 GLY A C 1
ATOM 1390 O O . GLY A 1 175 ? -8.203 -0.698 0.208 1.00 59.22 175 GLY A O 1
ATOM 1391 N N . GLY A 1 176 ? -9.531 0.829 1.200 1.00 48.03 176 GLY A N 1
ATOM 1392 C CA . GLY A 1 176 ? -10.343 1.087 0.014 1.00 48.03 176 GLY A CA 1
ATOM 1393 C C . GLY A 1 176 ? -9.484 1.470 -1.198 1.00 48.03 176 GLY A C 1
ATOM 1394 O O . GLY A 1 176 ? -8.359 1.956 -1.067 1.00 48.03 176 GLY A O 1
ATOM 1395 N N . THR A 1 177 ? -10.023 1.286 -2.407 1.00 40.50 177 THR A N 1
ATOM 1396 C CA . THR A 1 177 ? -9.389 1.676 -3.688 1.00 40.50 177 THR A CA 1
ATOM 1397 C C . THR A 1 177 ? -8.891 3.125 -3.704 1.00 40.50 177 THR A C 1
ATOM 1399 O O . THR A 1 177 ? -7.972 3.461 -4.452 1.00 40.50 177 THR A O 1
ATOM 1402 N N . HIS A 1 178 ? -9.449 3.964 -2.832 1.00 49.69 178 HIS A N 1
ATOM 1403 C CA . HIS A 1 178 ? -8.886 5.233 -2.412 1.00 49.69 178 HIS A CA 1
ATOM 1404 C C . HIS A 1 178 ? -8.461 5.104 -0.944 1.00 49.69 178 HIS A C 1
ATOM 1406 O O . HIS A 1 178 ? -9.307 4.859 -0.089 1.00 49.69 178 HIS A O 1
ATOM 1412 N N . LEU A 1 179 ? -7.170 5.310 -0.655 1.00 62.69 179 LEU A N 1
ATOM 1413 C CA . LEU A 1 179 ? -6.499 5.206 0.661 1.00 62.69 179 LEU A CA 1
ATOM 1414 C C . LEU A 1 179 ? -7.116 6.051 1.802 1.00 62.69 179 LEU A C 1
ATOM 1416 O O . LEU A 1 179 ? -6.562 6.124 2.892 1.00 62.69 179 LEU A O 1
ATOM 1420 N N . ASN A 1 180 ? -8.242 6.713 1.551 1.00 76.69 180 ASN A N 1
ATOM 1421 C CA . ASN A 1 180 ? -8.963 7.534 2.508 1.00 76.69 180 ASN A CA 1
ATOM 1422 C C . ASN A 1 180 ? -9.931 6.734 3.374 1.00 76.69 180 ASN A C 1
ATOM 1424 O O . ASN A 1 180 ? -10.364 7.275 4.387 1.00 76.69 180 ASN A O 1
ATOM 1428 N N . ASP A 1 181 ? -10.275 5.504 2.988 1.00 86.62 181 ASP A N 1
ATOM 1429 C CA . ASP A 1 181 ? -11.259 4.682 3.685 1.00 86.62 181 ASP A CA 1
ATOM 1430 C C . ASP A 1 181 ? -10.674 3.314 4.061 1.00 86.62 181 ASP A C 1
ATOM 1432 O O . ASP A 1 181 ? -9.864 2.730 3.336 1.00 86.62 181 ASP A O 1
ATOM 1436 N N . ILE A 1 182 ? -11.115 2.787 5.199 1.00 88.19 182 ILE A N 1
ATOM 1437 C CA . ILE A 1 182 ? -10.754 1.468 5.716 1.00 88.19 182 ILE A CA 1
ATOM 1438 C C . ILE A 1 182 ? -12.002 0.596 5.674 1.00 88.19 182 ILE A C 1
ATOM 1440 O O . ILE A 1 182 ? -13.026 0.948 6.262 1.00 88.19 182 ILE A O 1
ATOM 1444 N N . MET A 1 183 ? -11.901 -0.548 5.003 1.00 90.88 183 MET A N 1
ATOM 1445 C CA . MET A 1 183 ? -12.967 -1.541 4.961 1.00 90.88 183 MET A CA 1
ATOM 1446 C C . MET A 1 183 ? -12.828 -2.468 6.164 1.00 90.88 183 MET A C 1
ATOM 1448 O O . MET A 1 183 ? -11.816 -3.160 6.309 1.00 90.88 183 MET A O 1
ATOM 1452 N N . VAL A 1 184 ? -13.838 -2.477 7.025 1.00 92.00 184 VAL A N 1
ATOM 1453 C CA . VAL A 1 184 ? -13.858 -3.264 8.262 1.00 92.00 184 VAL A CA 1
ATOM 1454 C C . VAL A 1 184 ? -14.989 -4.276 8.187 1.00 92.00 184 VAL A C 1
ATOM 1456 O O . VAL A 1 184 ? -16.103 -3.920 7.814 1.00 92.00 184 VAL A O 1
ATOM 1459 N N . LEU A 1 185 ? -14.717 -5.520 8.569 1.00 92.94 185 LEU A N 1
ATOM 1460 C CA . LEU A 1 185 ? -15.747 -6.516 8.849 1.00 92.94 185 LEU A CA 1
ATOM 1461 C C . LEU A 1 185 ? -16.147 -6.381 10.327 1.00 92.94 185 LEU A C 1
ATOM 1463 O O . LEU A 1 185 ? -15.334 -6.713 11.198 1.00 92.94 185 LEU A O 1
ATOM 1467 N N . PRO A 1 186 ? -17.328 -5.819 10.647 1.00 93.88 186 PRO A N 1
ATOM 1468 C CA . PRO A 1 186 ? -17.693 -5.512 12.022 1.00 93.88 186 PRO A CA 1
ATOM 1469 C C . PRO A 1 186 ? -18.098 -6.774 12.790 1.00 93.88 186 PRO A C 1
ATOM 1471 O O . PRO A 1 186 ? -18.922 -7.563 12.343 1.00 93.88 186 PRO A O 1
ATOM 1474 N N . PHE A 1 187 ? -17.573 -6.916 14.002 1.00 93.81 187 PHE A N 1
ATOM 1475 C CA . PHE A 1 187 ? -17.967 -7.956 14.951 1.00 93.81 187 PHE A CA 1
ATOM 1476 C C . PHE A 1 187 ? -18.900 -7.403 16.027 1.00 93.81 187 PHE A C 1
ATOM 1478 O O . PHE A 1 187 ? -19.911 -8.005 16.381 1.00 93.81 187 PHE A O 1
ATOM 1485 N N . ARG A 1 188 ? -18.608 -6.192 16.513 1.00 95.75 188 ARG A N 1
ATOM 1486 C CA . ARG A 1 188 ? -19.452 -5.461 17.467 1.00 95.75 188 ARG A CA 1
ATOM 1487 C C . ARG A 1 188 ? -19.479 -3.979 17.136 1.00 95.75 188 ARG A C 1
ATOM 1489 O O . ARG A 1 188 ? -18.519 -3.432 16.592 1.00 95.75 188 ARG A O 1
ATOM 1496 N N . SER A 1 189 ? -20.557 -3.299 17.506 1.00 96.56 189 SER A N 1
ATOM 1497 C CA . SER A 1 189 ? -20.623 -1.837 17.435 1.00 96.56 189 SER A CA 1
ATOM 1498 C C . SER A 1 189 ? -21.230 -1.222 18.682 1.00 96.56 189 SER A C 1
ATOM 1500 O O . SER A 1 189 ? -21.976 -1.855 19.431 1.00 96.56 189 SER A O 1
ATOM 1502 N N . GLY A 1 190 ? -20.903 0.041 18.899 1.00 96.75 190 GLY A N 1
ATOM 1503 C CA . GLY A 1 190 ? -21.293 0.777 20.083 1.00 96.75 190 GLY A CA 1
ATOM 1504 C C . GLY A 1 190 ? -21.006 2.263 19.957 1.00 96.75 190 GLY A C 1
ATOM 1505 O O . GLY A 1 190 ? -20.878 2.806 18.856 1.00 96.75 190 GLY A O 1
ATOM 1506 N N . TYR A 1 191 ? -20.881 2.927 21.096 1.00 96.62 191 TYR A N 1
ATOM 1507 C CA . TYR A 1 191 ? -20.480 4.326 21.167 1.00 96.62 191 TYR A CA 1
ATOM 1508 C C . TYR A 1 191 ? -19.669 4.601 22.432 1.00 96.62 191 TYR A C 1
ATOM 1510 O O . TYR A 1 191 ? -19.656 3.808 23.371 1.00 96.62 191 TYR A O 1
ATOM 1518 N N . ARG A 1 192 ? -18.976 5.739 22.462 1.00 93.50 192 ARG A N 1
ATOM 1519 C CA . ARG A 1 192 ? -18.375 6.283 23.675 1.00 93.50 192 ARG A CA 1
ATOM 1520 C C . ARG A 1 192 ? -19.348 7.229 24.361 1.00 93.50 192 ARG A C 1
ATOM 1522 O O . ARG A 1 192 ? -19.827 8.180 23.742 1.00 93.50 192 ARG A O 1
ATOM 1529 N N . SER A 1 193 ? -19.641 6.973 25.633 1.00 91.56 193 SER A N 1
ATOM 1530 C CA . SER A 1 193 ? -20.497 7.833 26.456 1.00 91.56 193 SER A CA 1
ATOM 1531 C C . SER A 1 193 ? -19.966 9.269 26.489 1.00 91.56 193 SER A C 1
ATOM 1533 O O . SER A 1 193 ? -18.770 9.488 26.665 1.00 91.56 193 SER A O 1
ATOM 1535 N N . LYS A 1 194 ? -20.843 10.272 26.360 1.00 88.44 194 LYS A N 1
ATOM 1536 C CA . LYS A 1 194 ? -20.428 11.689 26.374 1.00 88.44 194 LYS A CA 1
ATOM 1537 C C . LYS A 1 194 ? -19.866 12.136 27.725 1.00 88.44 194 LYS A C 1
ATOM 1539 O O . LYS A 1 194 ? -19.029 13.032 27.768 1.00 88.44 194 LYS A O 1
ATOM 1544 N N . GLU A 1 195 ? -20.337 11.537 28.814 1.00 85.56 195 GLU A N 1
ATOM 1545 C CA . GLU A 1 195 ? -19.963 11.931 30.177 1.00 85.56 195 GLU A CA 1
ATOM 1546 C C . GLU A 1 195 ? -18.620 11.307 30.581 1.00 85.56 195 GLU A C 1
ATOM 1548 O O . GLU A 1 195 ? -17.710 11.990 31.062 1.00 85.56 195 GLU A O 1
ATOM 1553 N N . GLU A 1 196 ? -18.478 10.009 30.313 1.00 83.81 196 GLU A N 1
ATOM 1554 C CA . GLU A 1 196 ? -17.385 9.180 30.828 1.00 83.81 196 GLU A CA 1
ATOM 1555 C C . GLU A 1 196 ? -16.365 8.777 29.751 1.00 83.81 196 GLU A C 1
ATOM 1557 O O . GLU A 1 196 ? -15.261 8.340 30.065 1.00 83.81 196 GLU A O 1
ATOM 1562 N N . ASN A 1 197 ? -16.700 8.942 28.466 1.00 86.44 197 ASN A N 1
ATOM 1563 C CA . ASN A 1 197 ? -15.930 8.456 27.312 1.00 86.44 197 ASN A CA 1
ATOM 1564 C C . ASN A 1 197 ? -15.679 6.928 27.315 1.00 86.44 197 ASN A C 1
ATOM 1566 O O . ASN A 1 197 ? -14.807 6.422 26.595 1.00 86.44 197 ASN A O 1
ATOM 1570 N N . ARG A 1 198 ? -16.464 6.197 28.120 1.00 89.00 198 ARG A N 1
ATOM 1571 C CA . ARG A 1 198 ? -16.488 4.733 28.227 1.00 89.00 198 ARG A CA 1
ATOM 1572 C C . ARG A 1 198 ? -17.131 4.123 26.989 1.00 89.00 198 ARG A C 1
ATOM 1574 O O . ARG A 1 198 ? -18.107 4.664 26.476 1.00 89.00 198 ARG A O 1
ATOM 1581 N N . LEU A 1 199 ? -16.580 3.004 26.528 1.00 91.69 199 LEU A N 1
ATOM 1582 C CA . LEU A 1 199 ? -17.135 2.225 25.426 1.00 91.69 199 LEU A CA 1
ATOM 1583 C C . LEU A 1 199 ? -18.372 1.444 25.889 1.00 91.69 199 LEU A C 1
ATOM 1585 O O . LEU A 1 199 ? -18.269 0.555 26.731 1.00 91.69 199 LEU A O 1
ATOM 1589 N N . GLU A 1 200 ? -19.515 1.735 25.281 1.00 93.12 200 GLU A N 1
ATOM 1590 C CA . GLU A 1 200 ? -20.774 1.016 25.459 1.00 93.12 200 GLU A CA 1
ATOM 1591 C C . GLU A 1 200 ? -21.080 0.235 24.180 1.00 93.12 200 GLU A C 1
ATOM 1593 O O . GLU A 1 200 ? -21.298 0.820 23.119 1.00 93.12 200 GLU A O 1
ATOM 1598 N N . ILE A 1 201 ? -21.045 -1.098 24.267 1.00 94.25 201 ILE A N 1
ATOM 1599 C CA . ILE A 1 201 ? -21.366 -1.990 23.146 1.00 94.25 201 ILE A CA 1
ATOM 1600 C C . ILE A 1 201 ? -22.885 -2.144 23.079 1.00 94.25 201 ILE A C 1
ATOM 1602 O O . ILE A 1 201 ? -23.508 -2.488 24.079 1.00 94.25 201 ILE A O 1
ATOM 1606 N N . VAL A 1 202 ? -23.460 -1.904 21.902 1.00 95.38 202 VAL A N 1
ATOM 1607 C CA . VAL A 1 202 ? -24.914 -1.923 21.672 1.00 95.38 202 VAL A CA 1
ATOM 1608 C C . VAL A 1 202 ? -25.324 -3.090 20.781 1.00 95.38 202 VAL A C 1
ATOM 1610 O O . VAL A 1 202 ? -26.382 -3.675 20.982 1.00 95.38 202 VAL A O 1
ATOM 1613 N N . THR A 1 203 ? -24.489 -3.443 19.804 1.00 95.00 203 THR A N 1
ATOM 1614 C CA . THR A 1 203 ? -24.813 -4.461 18.800 1.00 95.00 203 THR A CA 1
ATOM 1615 C C . THR A 1 203 ? -23.724 -5.521 18.775 1.00 95.00 203 THR A C 1
ATOM 1617 O O . THR A 1 203 ? -22.542 -5.185 18.649 1.00 95.00 203 THR A O 1
ATOM 1620 N N . ASN A 1 204 ? -24.134 -6.785 18.888 1.00 94.19 204 ASN A N 1
ATOM 1621 C CA . ASN A 1 204 ? -23.289 -7.948 18.651 1.00 94.19 204 ASN A CA 1
ATOM 1622 C C . ASN A 1 204 ? -23.679 -8.560 17.303 1.00 94.19 204 ASN A C 1
ATOM 1624 O O . ASN A 1 204 ? -24.827 -8.966 17.155 1.00 94.19 204 ASN A O 1
ATOM 1628 N N . TYR A 1 205 ? -22.758 -8.578 16.338 1.00 91.50 205 TYR A N 1
ATOM 1629 C CA . TYR A 1 205 ? -22.994 -9.174 15.017 1.00 91.50 205 TYR A CA 1
ATOM 1630 C C . TYR A 1 205 ? -22.599 -10.654 14.969 1.00 91.50 205 TYR A C 1
ATOM 1632 O O . TYR A 1 205 ? -22.987 -11.338 14.038 1.00 91.50 205 TYR A O 1
ATOM 1640 N N . GLU A 1 206 ? -21.881 -11.146 15.982 1.00 88.69 206 GLU A N 1
ATOM 1641 C CA . GLU A 1 206 ? -21.466 -12.549 16.134 1.00 88.69 206 GLU A CA 1
ATOM 1642 C C . GLU A 1 206 ? -22.588 -13.566 15.858 1.00 88.69 206 GLU A C 1
ATOM 1644 O O . GLU A 1 206 ? -22.378 -14.395 14.983 1.00 88.69 206 GLU A O 1
ATOM 1649 N N . PRO A 1 207 ? -23.813 -13.435 16.414 1.00 90.56 207 PRO A N 1
ATOM 1650 C CA . PRO A 1 207 ? -24.875 -14.403 16.130 1.00 90.56 207 PRO A CA 1
ATOM 1651 C C . PRO A 1 207 ? -25.293 -14.441 14.656 1.00 90.56 207 PRO A C 1
ATOM 1653 O O . PRO A 1 207 ? -25.723 -15.474 14.169 1.00 90.56 207 PRO A O 1
ATOM 1656 N N . VAL A 1 208 ? -25.160 -13.321 13.937 1.00 87.25 208 VAL A N 1
ATOM 1657 C CA . VAL A 1 208 ? -25.471 -13.261 12.502 1.00 87.25 208 VAL A CA 1
ATOM 1658 C C . VAL A 1 208 ? -24.413 -14.015 11.701 1.00 87.25 208 VAL A C 1
ATOM 1660 O O . VAL A 1 208 ? -24.736 -14.639 10.699 1.00 87.25 208 VAL A O 1
ATOM 1663 N N . TRP A 1 209 ? -23.148 -13.964 12.130 1.00 85.19 209 TRP A N 1
ATOM 1664 C CA . TRP A 1 209 ? -22.080 -14.743 11.505 1.00 85.19 209 TRP A CA 1
ATOM 1665 C C . TRP A 1 209 ? -22.266 -16.237 11.755 1.00 85.19 209 TRP A C 1
ATOM 1667 O O . TRP A 1 209 ? -22.106 -17.005 10.814 1.00 85.19 209 TRP A O 1
ATOM 1677 N N . ASP A 1 210 ? -22.678 -16.614 12.968 1.00 86.00 210 ASP A N 1
ATOM 1678 C CA . ASP A 1 210 ? -22.976 -18.004 13.325 1.00 86.00 210 ASP A CA 1
ATOM 1679 C C . ASP A 1 210 ? -24.172 -18.544 12.517 1.00 86.00 210 ASP A C 1
ATOM 1681 O O . ASP A 1 210 ? -24.105 -19.638 11.963 1.00 86.00 210 ASP A O 1
ATOM 1685 N N . GLU A 1 211 ? -25.258 -17.766 12.401 1.00 86.69 211 GLU A N 1
ATOM 1686 C CA . GLU A 1 211 ? -26.429 -18.113 11.577 1.00 86.69 211 GLU A CA 1
ATOM 1687 C C . GLU A 1 211 ? -26.039 -18.312 10.110 1.00 86.69 211 GLU A C 1
ATOM 1689 O O . GLU A 1 211 ? -26.402 -19.316 9.504 1.00 86.69 211 GLU A O 1
ATOM 1694 N N . LEU A 1 212 ? -25.243 -17.392 9.563 1.00 84.31 212 LEU A N 1
ATOM 1695 C CA . LEU A 1 212 ? -24.731 -17.497 8.203 1.00 84.31 212 LEU A CA 1
ATOM 1696 C C . LEU A 1 212 ? -23.871 -18.757 8.032 1.00 84.31 212 LEU A C 1
ATOM 1698 O O . LEU A 1 212 ? -24.105 -19.519 7.103 1.00 84.31 212 LEU A O 1
ATOM 1702 N N . GLU A 1 213 ? -22.909 -19.015 8.920 1.00 82.31 213 GLU A N 1
ATOM 1703 C CA . GLU A 1 213 ? -22.052 -20.211 8.865 1.00 82.31 213 GLU A CA 1
ATOM 1704 C C . GLU A 1 213 ? -22.862 -21.517 8.913 1.00 82.31 213 GLU A C 1
ATOM 1706 O O . GLU A 1 213 ? -22.570 -22.457 8.165 1.00 82.31 213 GLU A O 1
ATOM 1711 N N . HIS A 1 214 ? -23.917 -21.561 9.731 1.00 82.75 214 HIS A N 1
ATOM 1712 C CA . HIS A 1 214 ? -24.846 -22.686 9.776 1.00 82.75 214 HIS A CA 1
ATOM 1713 C C . HIS A 1 214 ? -25.631 -22.852 8.473 1.00 82.75 214 HIS A C 1
ATOM 1715 O O . HIS A 1 214 ? -25.642 -23.960 7.942 1.00 82.75 214 HIS A O 1
ATOM 1721 N N . GLU A 1 215 ? -26.212 -21.779 7.923 1.00 80.94 215 GLU A N 1
ATOM 1722 C CA . GLU A 1 215 ? -26.902 -21.817 6.623 1.00 80.94 215 GLU A CA 1
ATOM 1723 C C . GLU A 1 215 ? -25.982 -22.363 5.517 1.00 80.94 215 GLU A C 1
ATOM 1725 O O . GLU A 1 215 ? -26.414 -23.164 4.689 1.00 80.94 215 GLU A O 1
ATOM 1730 N N . PHE A 1 216 ? -24.694 -21.997 5.522 1.00 74.88 216 PHE A N 1
ATOM 1731 C CA . PHE A 1 216 ? -23.727 -22.522 4.550 1.00 74.88 216 PHE A CA 1
ATOM 1732 C C . PHE A 1 216 ? -23.410 -23.996 4.758 1.00 74.88 216 PHE A C 1
ATOM 1734 O O . PHE A 1 216 ? -23.346 -24.740 3.785 1.00 74.88 216 PHE A O 1
ATOM 1741 N N . THR A 1 217 ? -23.232 -24.416 6.008 1.00 79.00 217 THR A N 1
ATOM 1742 C CA . THR A 1 217 ? -22.947 -25.819 6.325 1.00 79.00 217 THR A CA 1
ATOM 1743 C C . THR A 1 217 ? -24.134 -26.713 5.960 1.00 79.00 217 THR A C 1
ATOM 1745 O O . THR A 1 217 ? -23.947 -27.816 5.459 1.00 79.00 217 THR A O 1
ATOM 1748 N N . GLU A 1 218 ? -25.364 -26.249 6.192 1.00 80.44 218 GLU A N 1
ATOM 1749 C CA . GLU A 1 218 ? -26.582 -26.970 5.808 1.00 80.44 218 GLU A CA 1
ATOM 1750 C C . GLU A 1 218 ? -26.721 -27.081 4.288 1.00 80.44 218 GLU A C 1
ATOM 1752 O O . GLU A 1 218 ? -26.955 -28.182 3.798 1.00 80.44 218 GLU A O 1
ATOM 1757 N N . LEU A 1 219 ? -26.493 -25.990 3.547 1.00 77.25 219 LEU A N 1
ATOM 1758 C CA . LEU A 1 219 ? -26.486 -26.019 2.082 1.00 77.25 219 LEU A CA 1
ATOM 1759 C C . LEU A 1 219 ? -25.420 -26.982 1.544 1.00 77.25 219 LEU A C 1
ATOM 1761 O O . LEU A 1 219 ? -25.725 -27.810 0.694 1.00 77.25 219 LEU A O 1
ATOM 1765 N N . GLU A 1 220 ? -24.184 -26.912 2.045 1.00 75.44 220 GLU A N 1
ATOM 1766 C CA . GLU A 1 220 ? -23.094 -27.799 1.613 1.00 75.44 220 GLU A CA 1
ATOM 1767 C C . GLU A 1 220 ? -23.434 -29.278 1.860 1.00 75.44 220 GLU A C 1
ATOM 1769 O O . GLU A 1 220 ? -23.184 -30.125 0.999 1.00 75.44 220 GLU A O 1
ATOM 1774 N N . ASN A 1 221 ? -24.071 -29.591 2.993 1.00 76.69 221 ASN A N 1
ATOM 1775 C CA . ASN A 1 221 ? -24.527 -30.945 3.296 1.00 76.69 221 ASN A CA 1
ATOM 1776 C C . ASN A 1 221 ? -25.691 -31.388 2.396 1.00 76.69 221 ASN A C 1
ATOM 1778 O O . ASN A 1 221 ? -25.638 -32.499 1.884 1.00 76.69 221 ASN A O 1
ATOM 1782 N N . GLU A 1 222 ? -26.704 -30.543 2.164 1.00 76.31 222 GLU A N 1
ATOM 1783 C CA . GLU A 1 222 ? -27.841 -30.860 1.280 1.00 76.31 222 GLU A CA 1
ATOM 1784 C C . GLU A 1 222 ? -27.363 -31.119 -0.157 1.00 76.31 222 GLU A C 1
ATOM 1786 O O . GLU A 1 222 ? -27.754 -32.107 -0.774 1.00 76.31 222 GLU A O 1
ATOM 1791 N N . PHE A 1 223 ? -26.426 -30.305 -0.651 1.00 71.69 223 PHE A N 1
ATOM 1792 C CA . PHE A 1 223 ? -25.782 -30.531 -1.944 1.00 71.69 223 PHE A CA 1
ATOM 1793 C C . PHE A 1 223 ? -24.960 -31.822 -1.980 1.00 71.69 223 PHE A C 1
ATOM 1795 O O . PHE A 1 223 ? -24.952 -32.497 -3.005 1.00 71.69 223 PHE A O 1
ATOM 1802 N N . THR A 1 224 ? -24.258 -32.169 -0.897 1.00 72.62 224 THR A N 1
ATOM 1803 C CA . THR A 1 224 ? -23.467 -33.409 -0.833 1.00 72.62 224 THR A CA 1
ATOM 1804 C C . THR A 1 224 ? -24.373 -34.642 -0.789 1.00 72.62 224 THR A C 1
ATOM 1806 O O . THR A 1 224 ? -24.097 -35.617 -1.479 1.00 72.62 224 THR A O 1
ATOM 1809 N N . GLU A 1 225 ? -25.482 -34.594 -0.047 1.00 72.44 225 GLU A N 1
ATOM 1810 C CA . GLU A 1 225 ? -26.477 -35.674 -0.006 1.00 72.44 225 GLU A CA 1
ATOM 1811 C C . GLU A 1 225 ? -27.188 -35.847 -1.359 1.00 72.44 225 GLU A C 1
ATOM 1813 O O . GLU A 1 225 ? -27.314 -36.971 -1.844 1.00 72.44 225 GLU A O 1
ATOM 1818 N N . GLU A 1 226 ? -27.590 -34.751 -2.016 1.00 66.38 226 GLU A N 1
ATOM 1819 C CA . GLU A 1 226 ? -28.170 -34.795 -3.367 1.00 66.38 226 GLU A CA 1
ATOM 1820 C C . GLU A 1 226 ? -27.155 -35.329 -4.396 1.00 66.38 226 GLU A C 1
ATOM 1822 O O . GLU A 1 226 ? -27.516 -36.065 -5.317 1.00 66.38 226 GLU A O 1
ATOM 1827 N N . PHE A 1 227 ? -25.867 -35.020 -4.219 1.00 64.50 227 PHE A N 1
ATOM 18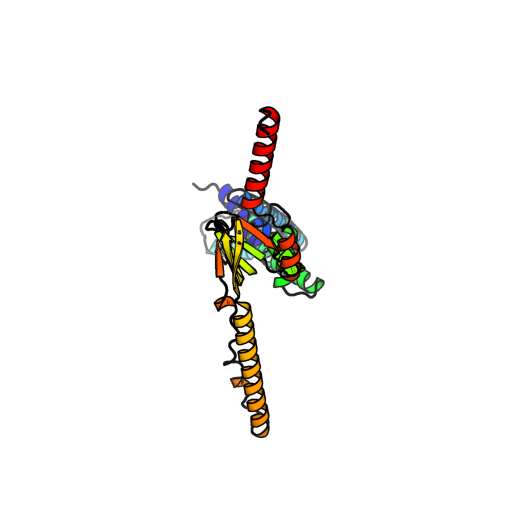28 C CA . PHE A 1 227 ? -24.787 -35.532 -5.059 1.00 64.50 227 PHE A CA 1
ATOM 1829 C C . PHE A 1 227 ? -24.535 -37.031 -4.847 1.00 64.50 227 PHE A C 1
ATOM 1831 O O . PHE A 1 227 ? -24.454 -37.759 -5.834 1.00 64.50 227 PHE A O 1
ATOM 1838 N N . ASP A 1 228 ? -24.486 -37.510 -3.601 1.00 65.12 228 ASP A N 1
ATOM 1839 C CA . ASP A 1 228 ? -24.332 -38.934 -3.269 1.00 65.12 228 ASP A CA 1
ATOM 1840 C C . ASP A 1 228 ? -25.519 -39.775 -3.791 1.00 65.12 228 ASP A C 1
ATOM 1842 O O . ASP A 1 228 ? -25.345 -40.935 -4.183 1.00 65.12 228 ASP A O 1
ATOM 1846 N N . GLU A 1 229 ? -26.728 -39.201 -3.848 1.00 65.06 229 GLU A N 1
ATOM 1847 C CA . GLU A 1 229 ? -27.892 -39.835 -4.482 1.00 65.06 229 GLU A CA 1
ATOM 1848 C C . GLU A 1 229 ? -27.786 -39.867 -6.021 1.00 65.06 229 GLU A C 1
ATOM 1850 O O . GLU A 1 229 ? -28.168 -40.867 -6.638 1.00 65.06 229 GLU A O 1
ATOM 1855 N N . LEU A 1 230 ? -27.237 -38.821 -6.655 1.00 61.72 230 LEU A N 1
ATOM 1856 C CA . LEU A 1 230 ? -27.084 -38.735 -8.117 1.00 61.72 230 LEU A CA 1
ATOM 1857 C C . LEU A 1 230 ? -25.851 -39.463 -8.679 1.00 61.72 230 LEU A C 1
ATOM 1859 O O . LEU A 1 230 ? -25.890 -39.904 -9.835 1.00 61.72 230 LEU A O 1
ATOM 1863 N N . GLU A 1 231 ? -24.781 -39.642 -7.899 1.00 54.12 231 GLU A N 1
ATOM 1864 C CA . GLU A 1 231 ? -23.593 -40.424 -8.289 1.00 54.12 231 GLU A CA 1
ATOM 1865 C C . GLU A 1 231 ? -23.948 -41.901 -8.561 1.00 54.12 231 GLU A C 1
ATOM 1867 O O . GLU A 1 231 ? -23.254 -42.598 -9.302 1.00 54.12 231 GLU A O 1
ATOM 1872 N N . GLY A 1 232 ? -25.093 -42.368 -8.047 1.00 55.81 232 GLY A N 1
ATOM 1873 C CA . GLY A 1 232 ? -25.672 -43.669 -8.376 1.00 55.81 232 GLY A CA 1
ATOM 1874 C C . GLY A 1 232 ? -26.265 -43.789 -9.789 1.00 55.81 232 GLY A C 1
ATOM 1875 O O . GLY A 1 232 ? -26.458 -44.918 -10.250 1.00 55.81 232 GLY A O 1
ATOM 1876 N N . GLU A 1 233 ? -26.549 -42.682 -10.493 1.00 57.19 233 GLU A N 1
ATOM 1877 C CA . GLU A 1 233 ? -27.285 -42.715 -11.770 1.00 57.19 233 GLU A CA 1
ATOM 1878 C C . GLU A 1 233 ? -26.573 -42.105 -12.992 1.00 57.19 233 GLU A C 1
ATOM 1880 O O . GLU A 1 233 ? -26.868 -42.562 -14.099 1.00 57.19 233 GLU A O 1
ATOM 1885 N N . LEU A 1 234 ? -25.625 -41.164 -12.880 1.00 55.94 234 LEU A N 1
ATOM 1886 C CA . LEU A 1 234 ? -24.957 -40.591 -14.069 1.00 55.94 234 LEU A CA 1
ATOM 1887 C C . LEU A 1 234 ? -23.532 -40.058 -13.808 1.00 55.94 234 LEU A C 1
ATOM 1889 O O . LEU A 1 234 ? -23.315 -38.863 -13.612 1.00 55.94 234 LEU A O 1
ATOM 1893 N N . GLU A 1 235 ? -22.525 -40.925 -13.952 1.00 52.09 235 GLU A N 1
ATOM 1894 C CA . GLU A 1 235 ? -21.134 -40.500 -14.171 1.00 52.09 235 GLU A CA 1
ATOM 1895 C C . GLU A 1 235 ? -20.988 -39.913 -15.592 1.00 52.09 235 GLU A C 1
ATOM 1897 O O . GLU A 1 235 ? -20.898 -40.650 -16.578 1.00 52.09 235 GLU A O 1
ATOM 1902 N N . GLY A 1 236 ? -20.964 -38.581 -15.723 1.00 55.19 236 GLY A N 1
ATOM 1903 C CA . GLY A 1 236 ? -20.457 -37.932 -16.942 1.00 55.19 236 GLY A CA 1
ATOM 1904 C C . GLY A 1 236 ? -20.993 -36.541 -17.291 1.00 55.19 236 GLY A C 1
ATOM 1905 O O . GLY A 1 236 ? -20.337 -35.847 -18.061 1.00 55.19 236 GLY A O 1
ATOM 1906 N N . GLU A 1 237 ? -22.137 -36.106 -16.747 1.00 52.72 237 GLU A N 1
ATOM 1907 C CA . GLU A 1 237 ? -22.738 -34.793 -17.087 1.00 52.72 237 GLU A CA 1
ATOM 1908 C C . GLU A 1 237 ? -22.722 -33.761 -15.939 1.00 52.72 237 GLU A C 1
ATOM 1910 O O . GLU A 1 237 ? -23.111 -32.612 -16.153 1.00 52.72 237 GLU A O 1
ATOM 1915 N N . LEU A 1 238 ? -22.272 -34.125 -14.729 1.00 49.19 238 LEU A N 1
ATOM 1916 C CA . LEU A 1 238 ? -22.359 -33.243 -13.552 1.00 49.19 238 LEU A CA 1
ATOM 1917 C C . LEU A 1 238 ? -21.189 -32.259 -13.376 1.00 49.19 238 LEU A C 1
ATOM 1919 O O . LEU A 1 238 ? -21.388 -31.223 -12.740 1.00 49.19 238 LEU A O 1
ATOM 1923 N N . GLU A 1 239 ? -20.011 -32.516 -13.956 1.00 50.69 239 GLU A N 1
ATOM 1924 C CA . GLU A 1 239 ? -18.837 -31.636 -13.777 1.00 50.69 239 GLU A CA 1
ATOM 1925 C C . GLU A 1 239 ? -19.075 -30.206 -14.306 1.00 50.69 239 GLU A C 1
ATOM 1927 O O . GLU A 1 239 ? -18.566 -29.252 -13.728 1.00 50.69 239 GLU A O 1
ATOM 1932 N N . ASP A 1 240 ? -19.926 -30.022 -15.323 1.00 48.94 240 ASP A N 1
ATOM 1933 C CA . ASP A 1 240 ? -20.190 -28.699 -15.916 1.00 48.94 240 ASP A CA 1
ATOM 1934 C C . ASP A 1 240 ? -21.245 -27.861 -15.155 1.00 48.94 240 ASP A C 1
ATOM 1936 O O . ASP A 1 240 ? -21.364 -26.653 -15.391 1.00 48.94 240 ASP A O 1
ATOM 1940 N N . LYS A 1 241 ? -22.026 -28.460 -14.239 1.00 48.88 241 LYS A N 1
ATOM 1941 C CA . LYS A 1 241 ? -23.027 -27.733 -13.423 1.00 48.88 241 LYS A CA 1
ATOM 1942 C C . LYS A 1 241 ? -22.486 -27.244 -12.078 1.00 48.88 241 LYS A C 1
ATOM 1944 O O . LYS A 1 241 ? -22.998 -26.257 -11.557 1.00 48.88 241 LYS A O 1
ATOM 1949 N N . LEU A 1 242 ? -21.446 -27.889 -11.550 1.00 47.56 242 LEU A N 1
ATOM 1950 C CA . LEU A 1 242 ? -20.849 -27.574 -10.246 1.00 47.56 242 LEU A CA 1
ATOM 1951 C C . LEU A 1 242 ? -20.134 -26.211 -10.204 1.00 47.56 242 LEU A C 1
ATOM 1953 O O . LEU A 1 242 ? -20.062 -25.595 -9.145 1.00 47.56 242 LEU A O 1
ATOM 1957 N N . ASP A 1 243 ? -19.674 -25.695 -11.346 1.00 49.19 243 ASP A N 1
ATOM 1958 C CA . ASP A 1 243 ? -18.873 -24.463 -11.392 1.00 49.19 243 ASP A CA 1
ATOM 1959 C C . ASP A 1 243 ? -19.693 -23.151 -11.422 1.00 49.19 243 ASP A C 1
ATOM 1961 O O . ASP A 1 243 ? -19.103 -22.074 -11.313 1.00 49.19 243 ASP A O 1
ATOM 1965 N N . ASN A 1 244 ? -21.028 -23.188 -11.574 1.00 47.00 244 ASN A N 1
ATOM 1966 C CA . ASN A 1 244 ? -21.822 -21.967 -11.827 1.00 47.00 244 ASN A CA 1
ATOM 1967 C C . ASN A 1 244 ? -22.763 -21.496 -10.702 1.00 47.00 244 ASN A C 1
ATOM 1969 O O . ASN A 1 244 ? -23.093 -20.310 -10.708 1.00 47.00 244 ASN A O 1
ATOM 1973 N N . ASP A 1 245 ? -23.164 -22.341 -9.744 1.00 50.66 245 ASP A N 1
ATOM 1974 C CA . ASP A 1 245 ? -24.208 -21.967 -8.760 1.00 50.66 245 ASP A CA 1
ATOM 1975 C C . ASP A 1 245 ? -23.706 -21.749 -7.318 1.00 50.66 245 ASP A C 1
ATOM 1977 O O . ASP A 1 245 ? -24.445 -21.236 -6.477 1.00 50.66 245 ASP A O 1
ATOM 1981 N N . TYR A 1 246 ? -22.432 -22.027 -7.025 1.00 50.41 246 TYR A N 1
ATOM 1982 C CA . TYR A 1 246 ? -21.824 -21.659 -5.744 1.00 50.41 246 TYR A CA 1
ATOM 1983 C C . TYR A 1 246 ? -21.325 -20.206 -5.782 1.00 50.41 246 TYR A C 1
ATOM 1985 O O . TYR A 1 246 ? -20.189 -19.930 -6.169 1.00 50.41 246 TYR A O 1
ATOM 1993 N N . GLU A 1 247 ? -22.150 -19.249 -5.344 1.00 56.62 247 GLU A N 1
ATOM 1994 C CA . GLU A 1 247 ? -21.636 -17.941 -4.918 1.00 56.62 247 GLU A CA 1
ATOM 1995 C C . GLU A 1 247 ? -21.127 -18.059 -3.468 1.00 56.62 247 GLU A C 1
ATOM 1997 O O . GLU A 1 247 ? -21.943 -18.019 -2.542 1.00 56.62 247 GLU A O 1
ATOM 2002 N N . PRO A 1 248 ? -19.804 -18.173 -3.213 1.00 60.72 248 PRO A N 1
ATOM 2003 C CA . PRO A 1 248 ? -19.287 -18.137 -1.849 1.00 60.72 248 PRO A CA 1
ATOM 2004 C C . PRO A 1 248 ? -19.732 -16.849 -1.158 1.00 60.72 248 PRO A C 1
ATOM 2006 O O . PRO A 1 248 ? -19.869 -15.804 -1.808 1.00 60.72 248 PRO A O 1
ATOM 2009 N N . VAL A 1 249 ? -19.917 -16.911 0.168 1.00 65.50 249 VAL A N 1
ATOM 2010 C CA . VAL A 1 249 ? -20.324 -15.764 0.993 1.00 65.50 249 VAL A CA 1
ATOM 2011 C C . VAL A 1 249 ? -19.486 -14.567 0.621 1.00 65.50 249 VAL A C 1
ATOM 2013 O O . VAL A 1 249 ? -18.289 -14.476 0.911 1.00 65.50 249 VAL A O 1
ATOM 2016 N N . ASN A 1 250 ? -20.121 -13.619 -0.050 1.00 77.44 250 ASN A N 1
ATOM 2017 C CA . ASN A 1 250 ? -19.410 -12.437 -0.454 1.00 77.44 250 ASN A CA 1
ATOM 2018 C C . ASN A 1 250 ? -19.292 -11.539 0.777 1.00 77.44 250 ASN A C 1
ATOM 2020 O O . ASN A 1 250 ? -20.130 -10.663 0.984 1.00 77.44 250 ASN A O 1
ATOM 2024 N N . LEU A 1 251 ? -18.249 -11.758 1.590 1.00 79.19 251 LEU A N 1
ATOM 2025 C CA . LEU A 1 251 ? -17.949 -10.973 2.793 1.00 79.19 251 LEU A CA 1
ATOM 2026 C C . LEU A 1 251 ? -17.917 -9.469 2.497 1.00 79.19 251 LEU A C 1
ATOM 2028 O O . LEU A 1 251 ? -18.220 -8.659 3.371 1.00 79.19 251 LEU A O 1
ATOM 2032 N N . ASN A 1 252 ? -17.641 -9.080 1.245 1.00 81.31 252 ASN A N 1
ATOM 2033 C CA . ASN A 1 252 ? -17.692 -7.684 0.819 1.00 81.31 252 ASN A CA 1
ATOM 2034 C C . ASN A 1 252 ? -19.086 -7.053 0.963 1.00 81.31 252 ASN A C 1
ATOM 2036 O O . ASN A 1 252 ? -19.163 -5.836 1.116 1.00 81.31 252 ASN A O 1
ATOM 2040 N N . LYS A 1 253 ? -20.173 -7.843 0.963 1.00 85.06 253 LYS A N 1
ATOM 2041 C CA . LYS A 1 253 ? -21.549 -7.378 1.234 1.00 85.06 253 LYS A CA 1
ATOM 2042 C C . LYS A 1 253 ? -21.710 -6.844 2.664 1.00 85.06 253 LYS A C 1
ATOM 2044 O O . LYS A 1 253 ? -22.604 -6.040 2.913 1.00 85.06 253 LYS A O 1
ATOM 2049 N N . PHE A 1 254 ? -20.836 -7.257 3.580 1.00 88.50 254 PHE A N 1
ATOM 2050 C CA . PHE A 1 254 ? -20.902 -6.936 5.005 1.00 88.50 254 PHE A CA 1
ATOM 2051 C C . PHE A 1 254 ? -19.834 -5.947 5.476 1.00 88.50 254 PHE A C 1
ATOM 2053 O O . PHE A 1 254 ? -19.838 -5.521 6.633 1.00 88.50 254 PHE A O 1
ATOM 2060 N N . LEU A 1 255 ? -18.906 -5.574 4.594 1.00 89.94 255 LEU A N 1
ATOM 2061 C CA . LEU A 1 255 ? -17.865 -4.617 4.931 1.00 89.94 255 LEU A CA 1
ATOM 2062 C C . LEU A 1 255 ? -18.464 -3.224 5.117 1.00 89.94 255 LEU A C 1
ATOM 2064 O O . LEU A 1 255 ? -19.198 -2.715 4.269 1.00 89.94 255 LEU A O 1
ATOM 2068 N N . ILE A 1 256 ? -18.076 -2.569 6.205 1.00 91.56 256 ILE A N 1
ATOM 2069 C CA . ILE A 1 256 ? -18.335 -1.147 6.407 1.00 91.56 256 ILE A CA 1
ATOM 2070 C C . ILE A 1 256 ? -17.125 -0.342 5.941 1.00 91.56 256 ILE A C 1
ATOM 2072 O O . ILE A 1 256 ? -15.981 -0.706 6.211 1.00 91.56 256 ILE A O 1
ATOM 2076 N N . SER A 1 257 ? -17.382 0.773 5.261 1.00 91.75 257 SER A N 1
ATOM 2077 C CA . SER A 1 257 ? -16.347 1.737 4.889 1.00 91.75 257 SER A CA 1
ATOM 2078 C C . SER A 1 257 ? -16.239 2.818 5.963 1.00 91.75 257 SER A C 1
ATOM 2080 O O . SER A 1 257 ? -17.212 3.528 6.236 1.00 91.75 257 SER A O 1
ATOM 2082 N N . ILE A 1 258 ? -15.067 2.934 6.588 1.00 91.81 258 ILE A N 1
ATOM 2083 C CA . ILE A 1 258 ? -14.770 3.949 7.599 1.00 91.81 258 ILE A CA 1
ATOM 2084 C C . ILE A 1 258 ? -13.743 4.937 7.036 1.00 91.81 258 ILE A C 1
ATOM 2086 O O . ILE A 1 258 ? -12.593 4.548 6.824 1.00 91.81 258 ILE A O 1
ATOM 2090 N N . PRO A 1 259 ? -14.091 6.224 6.860 1.00 91.56 259 PRO A N 1
ATOM 2091 C CA . PRO A 1 259 ? -13.115 7.218 6.439 1.00 91.56 259 PRO A CA 1
ATOM 2092 C C . PRO A 1 259 ? -12.022 7.410 7.497 1.00 91.56 259 PRO A C 1
ATOM 2094 O O . PRO A 1 259 ? -12.318 7.696 8.658 1.00 91.56 259 PRO A O 1
ATOM 2097 N N . VAL A 1 260 ? -10.756 7.339 7.088 1.00 89.88 260 VAL A N 1
ATOM 2098 C CA . VAL A 1 260 ? -9.559 7.513 7.932 1.00 89.88 260 VAL A CA 1
ATOM 2099 C C . VAL A 1 260 ? -9.631 8.816 8.727 1.00 89.88 260 VAL A C 1
ATOM 2101 O O . VAL A 1 260 ? -9.366 8.826 9.924 1.00 89.88 260 VAL A O 1
ATOM 2104 N N . ARG A 1 261 ? -10.081 9.907 8.090 1.00 90.94 261 ARG A N 1
ATOM 2105 C CA . ARG A 1 261 ? -10.240 11.230 8.726 1.00 90.94 261 ARG A CA 1
ATOM 2106 C C . ARG A 1 261 ? -11.255 11.267 9.873 1.00 90.94 261 ARG A C 1
ATOM 2108 O O . ARG A 1 261 ? -11.215 12.187 10.681 1.00 90.94 261 ARG A O 1
ATOM 2115 N N . GLU A 1 262 ? -12.190 10.320 9.908 1.00 94.19 262 GLU A N 1
ATOM 2116 C CA . GLU A 1 262 ? -13.201 10.229 10.964 1.00 94.19 262 GLU A CA 1
ATOM 2117 C C . GLU A 1 262 ? -12.699 9.418 12.158 1.00 94.19 262 GLU A C 1
ATOM 2119 O O . GLU A 1 262 ? -13.282 9.515 13.237 1.00 94.19 262 GLU A O 1
ATOM 2124 N N . ILE A 1 263 ? -11.633 8.627 12.000 1.00 94.19 263 ILE A N 1
ATOM 2125 C CA . ILE A 1 263 ? -11.075 7.811 13.077 1.00 94.19 263 ILE A CA 1
ATOM 2126 C C . ILE A 1 263 ? -10.220 8.700 13.977 1.00 94.19 263 ILE A C 1
ATOM 2128 O O . ILE A 1 263 ? -9.142 9.155 13.601 1.00 94.19 263 ILE A O 1
ATOM 2132 N N . ILE A 1 264 ? -10.689 8.907 15.207 1.00 94.62 264 ILE A N 1
ATOM 2133 C CA . ILE A 1 264 ? -9.948 9.658 16.230 1.00 94.62 264 ILE A CA 1
ATOM 2134 C C . ILE A 1 264 ? -9.016 8.758 17.042 1.00 94.62 264 ILE A C 1
ATOM 2136 O O . ILE A 1 264 ? -8.026 9.227 17.600 1.00 94.62 264 ILE A O 1
ATOM 2140 N N . HIS A 1 265 ? -9.340 7.467 17.145 1.00 93.56 265 HIS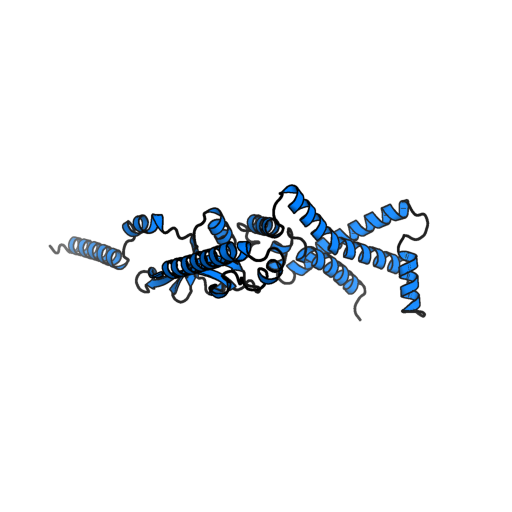 A N 1
ATOM 2141 C CA . HIS A 1 265 ? -8.551 6.496 17.891 1.00 93.56 265 HIS A CA 1
ATOM 2142 C C . HIS A 1 265 ? -8.794 5.080 17.369 1.00 93.56 265 HIS A C 1
ATOM 2144 O O . HIS A 1 265 ? -9.938 4.714 17.096 1.00 93.56 265 HIS A O 1
ATOM 2150 N N . ALA A 1 266 ? -7.732 4.281 17.285 1.00 94.75 266 ALA A N 1
ATOM 2151 C CA . ALA A 1 266 ? -7.803 2.859 16.985 1.00 94.75 266 ALA A CA 1
ATOM 2152 C C . ALA A 1 266 ? -6.875 2.085 17.927 1.00 94.75 266 ALA A C 1
ATOM 2154 O O . ALA A 1 266 ? -5.735 2.498 18.151 1.00 94.75 266 ALA A O 1
ATOM 2155 N N . ASN A 1 267 ? -7.358 0.971 18.469 1.00 94.75 267 ASN A N 1
ATOM 2156 C CA . ASN A 1 267 ? -6.582 0.086 19.335 1.00 94.75 267 ASN A CA 1
ATOM 2157 C C . ASN A 1 267 ? -6.998 -1.373 19.127 1.00 94.75 267 ASN A C 1
ATOM 2159 O O . ASN A 1 267 ? -8.151 -1.643 18.790 1.00 94.75 267 ASN A O 1
ATOM 2163 N N . LEU A 1 268 ? -6.070 -2.311 19.339 1.00 95.19 268 LEU A N 1
ATOM 2164 C CA . LEU A 1 268 ? -6.419 -3.729 19.381 1.00 95.19 268 LEU A CA 1
ATOM 2165 C C . LEU A 1 268 ? -7.415 -3.945 20.517 1.00 95.19 268 LEU A C 1
ATOM 2167 O O . LEU A 1 268 ? -7.278 -3.348 21.594 1.00 95.19 268 LEU A O 1
ATOM 2171 N N . HIS A 1 269 ? -8.429 -4.755 20.258 1.00 94.12 269 HIS A N 1
ATOM 2172 C CA . HIS A 1 269 ? -9.493 -5.038 21.198 1.00 94.12 269 HIS A CA 1
ATOM 2173 C C . HIS A 1 269 ? -9.533 -6.529 21.486 1.00 94.12 269 HIS A C 1
ATOM 2175 O O . HIS A 1 269 ? -9.900 -7.328 20.635 1.00 94.12 269 HIS A O 1
ATOM 2181 N N . ASP A 1 270 ? -9.158 -6.878 22.708 1.00 93.56 270 ASP A N 1
ATOM 2182 C CA . ASP A 1 270 ? -9.193 -8.245 23.198 1.00 93.56 270 ASP A CA 1
ATOM 2183 C C . ASP A 1 270 ? -10.432 -8.424 24.085 1.00 93.56 270 ASP A C 1
ATOM 2185 O O . ASP A 1 270 ? -10.570 -7.771 25.129 1.00 93.56 270 ASP A O 1
ATOM 2189 N N . PHE A 1 271 ? -11.359 -9.272 23.638 1.00 90.25 271 PHE A N 1
ATOM 2190 C CA . PHE A 1 271 ? -12.595 -9.544 24.367 1.00 90.25 271 PHE A CA 1
ATOM 2191 C C . PHE A 1 271 ? -12.358 -10.391 25.623 1.00 90.25 271 PHE A C 1
ATOM 2193 O O . PHE A 1 271 ? -13.078 -10.201 26.605 1.00 90.25 271 PHE A O 1
ATOM 2200 N N . ASP A 1 272 ? -11.319 -11.228 25.649 1.00 90.94 272 ASP A N 1
ATOM 2201 C CA . ASP A 1 272 ? -11.048 -12.174 26.740 1.00 90.94 272 ASP A CA 1
ATOM 2202 C C . ASP A 1 272 ? -10.581 -11.463 28.014 1.00 90.94 272 ASP A C 1
ATOM 2204 O O . ASP A 1 272 ? -10.795 -11.921 29.142 1.00 90.94 272 ASP A O 1
ATOM 2208 N N . TYR A 1 273 ? -9.942 -10.303 27.857 1.00 88.25 273 TYR A N 1
ATOM 2209 C CA . TYR A 1 273 ? -9.420 -9.515 28.974 1.00 88.25 273 TYR A CA 1
ATOM 2210 C C . TYR A 1 273 ? -10.329 -8.353 29.376 1.00 88.25 273 TYR A C 1
ATOM 2212 O O . TYR A 1 273 ? -10.035 -7.680 30.369 1.00 88.25 273 TYR A O 1
ATOM 2220 N N . LYS A 1 274 ? -11.447 -8.128 28.674 1.00 85.81 274 LYS A N 1
ATOM 2221 C CA . LYS A 1 274 ? -12.356 -6.997 28.917 1.00 85.81 274 LYS A CA 1
ATOM 2222 C C . LYS A 1 274 ? -12.775 -6.890 30.387 1.00 85.81 274 LYS A C 1
ATOM 2224 O O . LYS A 1 274 ? -12.599 -5.838 31.001 1.00 85.81 274 LYS A O 1
ATOM 2229 N N . ASP A 1 275 ? -13.229 -7.991 30.978 1.00 86.25 275 ASP A N 1
ATOM 2230 C CA . ASP A 1 275 ? -13.711 -8.015 32.365 1.00 86.25 275 ASP A CA 1
ATOM 2231 C C . ASP A 1 275 ? -12.607 -7.723 33.386 1.00 86.25 275 ASP A C 1
ATOM 2233 O O . ASP A 1 275 ? -12.870 -7.204 34.474 1.00 86.25 275 ASP A O 1
ATOM 2237 N N . LYS A 1 276 ? -11.348 -8.031 33.052 1.00 88.88 276 LYS A N 1
ATOM 2238 C CA . LYS A 1 276 ? -10.203 -7.696 33.907 1.00 88.88 276 LYS A CA 1
ATOM 2239 C C . LYS A 1 276 ? -9.951 -6.192 33.900 1.00 88.88 276 LYS A C 1
ATOM 2241 O O . LYS A 1 276 ? -9.692 -5.639 34.965 1.00 88.88 276 LYS A O 1
ATOM 2246 N N . PHE A 1 277 ? -10.071 -5.532 32.748 1.00 84.25 277 PHE A N 1
ATOM 2247 C CA . PHE A 1 277 ? -9.927 -4.078 32.647 1.00 84.25 277 PHE A CA 1
ATOM 2248 C C . PHE A 1 277 ? -11.086 -3.331 33.307 1.00 84.25 277 PHE A C 1
ATOM 2250 O O . PHE A 1 277 ? -10.846 -2.364 34.028 1.00 84.25 277 PHE A O 1
ATOM 2257 N N . SER A 1 278 ? -12.325 -3.808 33.147 1.00 83.62 278 SER A N 1
ATOM 2258 C CA . SER A 1 278 ? -13.507 -3.158 33.728 1.00 83.62 278 SER A CA 1
ATOM 2259 C C . SER A 1 278 ? -13.458 -3.049 35.257 1.00 83.62 278 SER A C 1
ATOM 2261 O O . SER A 1 278 ? -14.004 -2.098 35.809 1.00 83.62 278 SER A O 1
ATOM 2263 N N . LYS A 1 279 ? -12.751 -3.954 35.950 1.00 85.31 279 LYS A N 1
ATOM 2264 C CA . LYS A 1 279 ? -12.540 -3.887 37.412 1.00 85.31 279 LYS A CA 1
ATOM 2265 C C . LYS A 1 279 ? -11.734 -2.672 37.871 1.00 85.31 279 LYS A C 1
ATOM 2267 O O . LYS A 1 279 ? -11.868 -2.260 39.017 1.00 85.31 279 LYS A O 1
ATOM 2272 N N . TYR A 1 280 ? -10.885 -2.134 37.002 1.00 85.38 280 TYR A N 1
ATOM 2273 C CA . TYR A 1 280 ? -10.025 -0.986 37.294 1.00 85.38 280 TYR A CA 1
ATOM 2274 C C . TYR A 1 280 ? -10.522 0.297 36.618 1.00 85.38 280 TYR A C 1
ATOM 2276 O O . TYR A 1 280 ? -9.857 1.330 36.676 1.00 85.38 280 TYR A O 1
ATOM 2284 N N . GLU A 1 281 ? -11.681 0.244 35.962 1.00 80.44 281 GLU A N 1
ATOM 2285 C CA . GLU A 1 281 ? -12.250 1.382 35.258 1.00 80.44 281 GLU A CA 1
ATOM 2286 C C . GLU A 1 281 ? -13.032 2.276 36.232 1.00 80.44 281 GLU A C 1
ATOM 2288 O O . GLU A 1 281 ? -14.201 2.024 36.528 1.00 80.44 281 GLU A O 1
ATOM 2293 N N . VAL A 1 282 ? -12.380 3.330 36.724 1.00 78.69 282 VAL A N 1
ATOM 2294 C CA . VAL A 1 282 ? -12.966 4.302 37.661 1.00 78.69 282 VAL A CA 1
ATOM 2295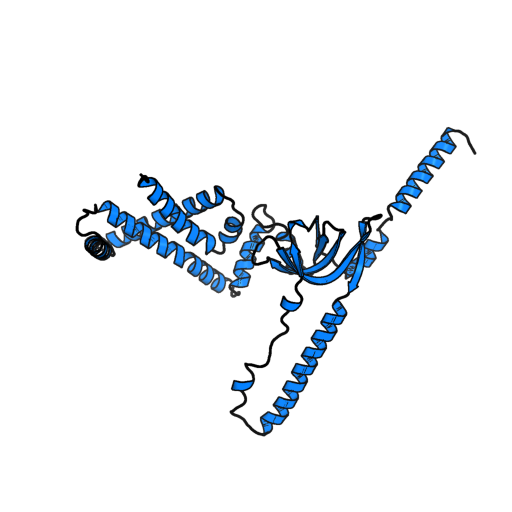 C C . VAL A 1 282 ? -13.885 5.273 36.916 1.00 78.69 282 VAL A C 1
ATOM 2297 O O . VAL A 1 282 ? -13.496 5.848 35.896 1.00 78.69 282 VAL A O 1
ATOM 2300 N N . SER A 1 283 ? -15.105 5.483 37.420 1.00 76.50 283 SER A N 1
ATOM 2301 C CA . SER A 1 283 ? -15.999 6.525 36.902 1.00 76.50 283 SER A CA 1
ATOM 2302 C C . SER A 1 283 ? -15.432 7.915 37.217 1.00 76.50 283 SER A C 1
ATOM 2304 O O . SER A 1 283 ? -15.051 8.206 38.352 1.00 76.50 283 SER A O 1
ATOM 2306 N N . ARG A 1 284 ? -15.425 8.830 36.239 1.00 72.31 284 ARG A N 1
ATOM 2307 C CA . ARG A 1 284 ? -15.050 10.236 36.461 1.00 72.31 284 ARG A CA 1
ATOM 2308 C C . ARG A 1 284 ? -15.981 10.924 37.445 1.00 72.31 284 ARG A C 1
ATOM 2310 O O . ARG A 1 284 ? -15.548 11.865 38.109 1.00 72.31 284 ARG A O 1
ATOM 2317 N N . LYS A 1 285 ? -17.247 10.513 37.516 1.00 72.94 285 LYS A N 1
ATOM 2318 C CA . LYS A 1 285 ? -18.195 11.006 38.514 1.00 72.94 285 LYS A CA 1
ATOM 2319 C C . LYS A 1 285 ? -17.763 10.616 39.928 1.00 72.94 285 LYS A C 1
ATOM 2321 O O . LYS A 1 285 ? -17.660 11.495 40.776 1.00 72.94 285 LYS A O 1
ATOM 2326 N N . GLU A 1 286 ? -17.405 9.352 40.142 1.00 70.62 286 GLU A N 1
ATOM 2327 C CA . GLU A 1 286 ? -16.913 8.861 41.438 1.00 70.62 286 GLU A CA 1
ATOM 2328 C C . GLU A 1 286 ? -15.600 9.545 41.854 1.00 70.62 286 GLU A C 1
ATOM 2330 O O . GLU A 1 286 ? -15.498 10.025 42.980 1.00 70.62 286 GLU A O 1
ATOM 2335 N N . ASP A 1 287 ? -14.640 9.707 40.937 1.00 73.44 287 ASP A N 1
ATOM 2336 C CA . ASP A 1 287 ? -13.371 10.409 41.207 1.00 73.44 287 ASP A CA 1
ATOM 2337 C C . ASP A 1 287 ? -13.581 11.909 41.512 1.00 73.44 287 ASP A C 1
ATOM 2339 O O . ASP A 1 287 ? -12.926 12.486 42.384 1.00 73.44 287 ASP A O 1
ATOM 2343 N N . LYS A 1 288 ? -14.532 12.569 40.833 1.00 73.94 288 LYS A N 1
ATOM 2344 C CA . LYS A 1 288 ? -14.907 13.960 41.147 1.00 73.94 288 LYS A CA 1
ATOM 2345 C C . LYS A 1 288 ? -15.548 14.076 42.521 1.00 73.94 288 LYS A C 1
ATOM 2347 O O . LYS A 1 288 ? -15.197 14.998 43.258 1.00 73.94 288 LYS A O 1
ATOM 2352 N N . ASP A 1 289 ? -16.462 13.175 42.856 1.00 78.00 289 ASP A N 1
ATOM 2353 C CA . ASP A 1 289 ? -17.151 13.178 44.143 1.00 78.00 289 ASP A CA 1
ATOM 2354 C C . ASP A 1 289 ? -16.168 12.871 45.282 1.00 78.00 289 ASP A C 1
ATOM 2356 O O . ASP A 1 289 ? -16.181 13.552 46.308 1.00 78.00 289 ASP A O 1
ATOM 2360 N N . GLU A 1 290 ? -15.237 11.935 45.087 1.00 80.94 290 GLU A N 1
ATOM 2361 C CA . GLU A 1 290 ? -14.178 11.623 46.050 1.00 80.94 290 GLU A CA 1
ATOM 2362 C C . GLU A 1 290 ? -13.234 12.817 46.269 1.00 80.94 290 GLU A C 1
ATOM 2364 O O . GLU A 1 290 ? -12.995 13.225 47.412 1.00 80.94 290 GLU A O 1
ATOM 2369 N N . LYS A 1 291 ? -12.771 13.465 45.191 1.00 83.25 291 LYS A N 1
ATOM 2370 C CA . LYS A 1 291 ? -11.955 14.691 45.274 1.00 83.25 291 LYS A CA 1
ATOM 2371 C C . LYS A 1 291 ? -12.704 15.838 45.945 1.00 83.25 291 LYS A C 1
ATOM 2373 O O . LYS A 1 291 ? -12.128 16.540 46.776 1.00 83.25 291 LYS A O 1
ATOM 2378 N N . MET A 1 292 ? -13.980 16.030 45.621 1.00 84.88 292 MET A N 1
ATOM 2379 C CA . MET A 1 292 ? -14.815 17.066 46.229 1.00 84.88 292 MET A CA 1
ATOM 2380 C C . MET A 1 292 ? -15.010 16.808 47.725 1.00 84.88 292 MET A C 1
ATOM 2382 O O . MET A 1 292 ? -14.842 17.721 48.533 1.00 84.88 292 MET A O 1
ATOM 2386 N N . ASN A 1 293 ? -15.272 15.560 48.114 1.00 86.62 293 ASN A N 1
ATOM 2387 C CA . ASN A 1 293 ? -15.392 15.156 49.512 1.00 86.62 293 ASN A CA 1
ATOM 2388 C C . ASN A 1 293 ? -14.077 15.357 50.280 1.00 86.62 293 ASN A C 1
ATOM 2390 O O . ASN A 1 293 ? -14.100 15.866 51.404 1.00 86.62 293 ASN A O 1
ATOM 2394 N N . ALA A 1 294 ? -12.928 15.049 49.671 1.00 86.69 294 ALA A N 1
ATOM 2395 C CA . ALA A 1 294 ? -11.613 15.309 50.258 1.00 86.69 294 ALA A CA 1
ATOM 2396 C C . ALA A 1 294 ? -11.358 16.814 50.472 1.00 86.69 294 ALA A C 1
ATOM 2398 O O . ALA A 1 294 ? -10.869 17.220 51.531 1.00 86.69 294 ALA A O 1
ATOM 2399 N N . VAL A 1 295 ? -11.744 17.661 49.511 1.00 87.12 295 VAL A N 1
ATOM 2400 C CA . VAL A 1 295 ? -11.649 19.127 49.630 1.00 87.12 295 VAL A CA 1
ATOM 2401 C C . VAL A 1 295 ? -12.574 19.656 50.728 1.00 87.12 295 VAL A C 1
ATOM 2403 O O . VAL A 1 295 ? -12.136 20.452 51.561 1.00 87.12 295 VAL A O 1
ATOM 2406 N N . ILE A 1 296 ? -13.825 19.187 50.790 1.00 88.75 296 ILE A N 1
ATOM 2407 C CA . ILE A 1 296 ? -14.783 19.561 51.843 1.00 88.75 296 ILE A CA 1
ATOM 2408 C C . ILE A 1 296 ? -14.242 19.163 53.223 1.00 88.75 296 ILE A C 1
ATOM 2410 O O . ILE A 1 296 ? -14.296 19.964 54.158 1.00 88.75 296 ILE A O 1
ATOM 2414 N N . ALA A 1 297 ? -13.678 17.962 53.360 1.00 88.94 297 ALA A N 1
ATOM 2415 C CA . ALA A 1 297 ? -13.070 17.501 54.607 1.00 88.94 297 ALA A CA 1
ATOM 2416 C C . ALA A 1 297 ? -11.867 18.370 55.021 1.00 88.94 297 ALA A C 1
ATOM 2418 O O . ALA A 1 297 ? -11.754 18.758 56.187 1.00 88.94 297 ALA A O 1
ATOM 2419 N N . ALA A 1 298 ? -10.999 18.739 54.073 1.00 87.81 298 ALA A N 1
ATOM 2420 C CA . ALA A 1 298 ? -9.871 19.633 54.326 1.00 87.81 298 ALA A CA 1
ATOM 2421 C C . ALA A 1 298 ? -10.326 21.045 54.741 1.00 87.81 298 ALA A C 1
ATOM 2423 O O . ALA A 1 298 ? -9.779 21.612 55.691 1.00 87.81 298 ALA A O 1
ATOM 2424 N N . MET A 1 299 ? -11.360 21.592 54.093 1.00 85.75 299 MET A N 1
ATOM 2425 C CA . MET A 1 299 ? -11.946 22.889 54.448 1.00 85.75 299 MET A CA 1
ATOM 2426 C C . MET A 1 299 ? -12.584 22.880 55.840 1.00 85.75 299 MET A C 1
ATOM 2428 O O . MET A 1 299 ? -12.317 23.788 56.629 1.00 85.75 299 MET A O 1
ATOM 2432 N N . LYS A 1 300 ? -13.364 21.846 56.186 1.00 88.31 300 LYS A N 1
ATOM 2433 C CA . LYS A 1 300 ? -13.932 21.683 57.539 1.00 88.31 300 LYS A CA 1
ATOM 2434 C C . LYS A 1 300 ? -12.837 21.653 58.607 1.00 88.31 300 LYS A C 1
ATOM 2436 O O . LYS A 1 300 ? -12.935 22.357 59.613 1.00 88.31 300 LYS A O 1
ATOM 2441 N N . LYS A 1 301 ? -11.742 20.929 58.337 1.00 90.31 301 LYS A N 1
ATOM 2442 C CA . LYS A 1 301 ? -10.566 20.861 59.217 1.00 90.31 301 LYS A CA 1
ATOM 2443 C C . LYS A 1 301 ? -9.872 22.219 59.384 1.00 90.31 301 LYS A C 1
ATOM 2445 O O . LYS A 1 301 ? -9.489 22.556 60.502 1.00 90.31 301 LYS A O 1
ATOM 2450 N N . MET A 1 302 ? -9.722 23.009 58.315 1.00 86.75 302 MET A N 1
ATOM 2451 C CA . MET A 1 302 ? -9.130 24.356 58.400 1.00 86.75 302 MET A CA 1
ATOM 2452 C C . MET A 1 302 ? -10.012 25.344 59.167 1.00 86.75 302 MET A C 1
ATOM 2454 O O . MET A 1 302 ? -9.497 26.162 59.927 1.00 86.75 302 MET A O 1
ATOM 2458 N N . LEU A 1 303 ? -11.331 25.261 58.998 1.00 89.88 303 LEU A N 1
ATOM 2459 C CA . LEU A 1 303 ? -12.284 26.179 59.625 1.00 89.88 303 LEU A CA 1
ATOM 2460 C C . LEU A 1 303 ? -12.632 25.811 61.078 1.00 89.88 303 LEU A C 1
ATOM 2462 O O . LEU A 1 303 ? -13.406 26.530 61.705 1.00 89.88 303 LEU A O 1
ATOM 2466 N N . LYS A 1 304 ? -12.067 24.722 61.630 1.00 83.62 304 LYS A N 1
ATOM 2467 C CA . LYS A 1 304 ? -12.439 24.147 62.943 1.00 83.62 304 LYS A CA 1
ATOM 2468 C C . LYS A 1 304 ? -13.951 23.917 63.091 1.00 83.62 304 LYS A C 1
ATOM 2470 O O . LYS A 1 304 ? -14.490 23.982 64.195 1.00 83.62 304 LYS A O 1
ATOM 2475 N N . LEU A 1 305 ? -14.633 23.669 61.978 1.00 60.50 305 LEU A N 1
ATOM 2476 C CA . LEU A 1 305 ? -16.033 23.275 61.972 1.00 60.50 305 LEU A CA 1
ATOM 2477 C C . LEU A 1 305 ? -16.047 21.760 62.195 1.00 60.50 305 LEU A C 1
ATOM 2479 O O . LEU A 1 305 ? -15.761 21.009 61.262 1.00 60.50 305 LEU A O 1
ATOM 2483 N N . ASN A 1 306 ? -16.286 21.341 63.442 1.00 55.62 306 ASN A N 1
ATOM 2484 C CA . ASN A 1 306 ? -16.625 19.950 63.756 1.00 55.62 306 ASN A CA 1
ATOM 2485 C C . ASN A 1 306 ? -18.016 19.619 63.214 1.00 55.62 306 ASN A C 1
ATOM 2487 O O . ASN A 1 306 ? -18.922 20.465 63.393 1.00 55.62 306 ASN A O 1
#

Sequence (306 aa):
MIKPTILLVLLVTIIGYVFCIRCHLTNPKFCKSDGYHTFLNSAVWGAIFMISATIILYFLDCFQNQGGLLTHGIMSIVREAFPQVYFPLYGVNLAQIALVALVLSFFIPSLLMFCATRLTGESRQYVRALAFRKIAHTDDSPEFTSIFYQSWDFGLPIAFTLSNGKVYIGYAFTGGTHLNDIMVLPFRSGYRSKEENRLEIVTNYEPVWDELEHEFTELENEFTEEFDELEGELEGELEDKLDNDYEPVNLNKFLISIPVREIIHANLHDFDYKDKFSKYEVSRKEDKDEKMNAVIAAMKKMLKLN

pLDDT: mean 84.41, std 12.6, range [40.5, 97.81]

Radius of gyration: 31.61 Å; chains: 1; bounding box: 60×70×108 Å

Foldseek 3Di:
DDDVVVVVLVLLLVLLLLLQCLALQNNLLLVPDDDVRNSVSSNVSSVVLLVVLVVVQVVQCVVPVDDTDCLVVQVVVCCVVCVPDDDDSVNSVSVSSSVSSSVCSNVVRVVVLVVQCVVVVDDSVVSSLVSQQVCQPPPSHQPCSPVLVVCVVVVFWKWFQFPVFKIFTFHFDDCPVPNQKTWGQGQWIFGQDPQFRDTDTDDGCVVVVVVVVVVVVVVVVVVVVVVVVCVVPDDDDCPVVVPPPDPDPPSSVRIDIGGPVGGPDMDGDDPVCVVVVVVVRDGPVNVVVVVVVVVVVVVCVVVVPD